Protein AF-A0AAW0ZTV6-F1 (afdb_monomer_lite)

Sequence (310 aa):
MKWCTLEATKIMNMCELPSLFNLKEIPLLIRSKILNNTLGITNMDCINELPPEWMLYVGCIKYWVCQQEYSTFHKYYLYSIFISMLFNIIDSKIGKHRNMHIFQKKYCQIIETIKQERKNDNYNSCIIDSTIIEAYNEIDHHDCVLAAPFFISHFKINEKLYTNPKIFSRYTVHVFAEFQSCVRHAMHLNALLRYPYPHIKIANLFNGTLLYNLSNNFKTRRNIEQYINTILQTSPSLLKLFHIFLLKVKPMFSHVLQDNIDPHRKHKKRGSKSNKNNLTKSDSEYFSADDNLHDPYYDPNNRFSLLNVV

pLDDT: mean 79.15, std 21.77, range [26.89, 96.94]

Radius of gyration: 22.72 Å; chains: 1; bounding box: 55×57×79 Å

Foldseek 3Di:
DDDDDDDDDQDDPNDGDDDLVCLQVDDLVVLLVVLCVQLVNDPLACLVLADLLCSLLLSLVLSLLVPDDLVQDACLLVVLLLVLQLLLLLCVLPNDDQDPVVLCVPCVVVLVVLVVVVVVPVDDDLPLPDTLVVLSVPFDSNLSSLLVVVQSVQNDDDVVCVVPVVVDDPVQLVSVVSSVVSLVVSLVSCVSSVNSTDRHPCVSRDDSSSSSSSSVVQVVDPDNLVVVCVSSVSRSSSNSSSVNVCVNRCVSVVSNPDPPPPPDPPPPDDDDDDDDDDDDDDDDDDDDDDDDPDDDDADPRDPCSVVVPD

InterPro domains:
  IPR026832 Asteroid [PTHR15665] (16-309)
  IPR060554 Asteroid, C-terminal domain [PF27698] (53-256)

Organism: NCBI:txid166442

Structure (mmCIF, N/CA/C/O backbone):
data_AF-A0AAW0ZTV6-F1
#
_entry.id   AF-A0AAW0ZTV6-F1
#
loop_
_atom_site.group_PDB
_atom_site.id
_atom_site.type_symbol
_atom_site.label_atom_id
_atom_site.label_alt_id
_atom_site.label_comp_id
_atom_site.label_asym_id
_atom_site.label_entity_id
_atom_site.label_seq_id
_atom_site.pdbx_PDB_ins_code
_atom_site.Cartn_x
_atom_site.Cartn_y
_atom_site.Cartn_z
_atom_site.occupancy
_atom_site.B_iso_or_equiv
_atom_site.auth_seq_id
_atom_site.auth_comp_id
_atom_site.auth_asym_id
_atom_site.auth_atom_id
_atom_site.pdbx_PDB_model_num
ATOM 1 N N . MET A 1 1 ? -6.851 6.548 -46.371 1.00 47.72 1 MET A N 1
ATOM 2 C CA . MET A 1 1 ? -6.740 6.049 -44.984 1.00 47.72 1 MET A CA 1
ATOM 3 C C . MET A 1 1 ? -5.247 5.915 -44.683 1.00 47.72 1 MET A C 1
ATOM 5 O O . MET A 1 1 ? -4.607 5.068 -45.291 1.00 47.72 1 MET A O 1
ATOM 9 N N . LYS A 1 2 ? -4.648 6.841 -43.918 1.00 42.41 2 LYS A N 1
ATOM 10 C CA . LYS A 1 2 ? -3.214 6.789 -43.574 1.00 42.41 2 LYS A CA 1
ATOM 11 C C . LYS A 1 2 ? -3.063 5.915 -42.333 1.00 42.41 2 LYS A C 1
ATOM 13 O O . LYS A 1 2 ? -3.614 6.251 -41.291 1.00 42.41 2 LYS A O 1
ATOM 18 N N . TRP A 1 3 ? -2.360 4.800 -42.467 1.00 50.88 3 TRP A N 1
ATOM 19 C CA . TRP A 1 3 ? -1.999 3.946 -41.344 1.00 50.88 3 TRP A CA 1
ATOM 20 C C . TRP A 1 3 ? -0.818 4.596 -40.624 1.00 50.88 3 TRP A C 1
ATOM 22 O O . TRP A 1 3 ? 0.206 4.863 -41.250 1.00 50.88 3 TRP A O 1
ATOM 32 N N . CYS A 1 4 ? -0.961 4.890 -39.334 1.00 47.62 4 CYS A N 1
ATOM 33 C CA . CYS A 1 4 ? 0.191 5.225 -38.504 1.00 47.62 4 CYS A CA 1
ATOM 34 C C . CYS A 1 4 ? 0.966 3.932 -38.239 1.00 47.62 4 CYS A C 1
ATOM 36 O O . CYS A 1 4 ? 0.492 3.061 -37.512 1.00 47.62 4 CYS A O 1
ATOM 38 N N . THR A 1 5 ? 2.142 3.793 -38.840 1.00 52.94 5 THR A N 1
ATOM 39 C CA . THR A 1 5 ? 3.113 2.754 -38.492 1.00 52.94 5 THR A CA 1
ATOM 40 C C . THR A 1 5 ? 3.915 3.214 -37.281 1.00 52.94 5 THR A C 1
ATOM 42 O O . THR A 1 5 ? 4.586 4.241 -37.330 1.00 52.94 5 THR A O 1
ATOM 45 N N . LEU A 1 6 ? 3.829 2.463 -36.182 1.00 52.97 6 LEU A N 1
ATOM 46 C CA . LEU A 1 6 ? 4.725 2.618 -35.037 1.00 52.97 6 LEU A CA 1
ATOM 47 C C . LEU A 1 6 ? 6.110 2.100 -35.440 1.00 52.97 6 LEU A C 1
ATOM 49 O O . LEU A 1 6 ? 6.298 0.895 -35.598 1.00 52.97 6 LEU A O 1
ATOM 53 N N . GLU A 1 7 ? 7.071 3.001 -35.623 1.00 58.78 7 GLU A N 1
ATOM 54 C CA . GLU A 1 7 ? 8.472 2.614 -35.773 1.00 58.78 7 GLU A CA 1
ATOM 55 C C . GLU A 1 7 ? 9.040 2.222 -34.409 1.00 58.78 7 GLU A C 1
ATOM 57 O O . GLU A 1 7 ? 8.965 2.974 -33.436 1.00 58.78 7 GLU A O 1
ATOM 62 N N . ALA A 1 8 ? 9.596 1.014 -34.327 1.00 59.16 8 ALA A N 1
ATOM 63 C CA . ALA A 1 8 ? 10.278 0.563 -33.128 1.00 59.16 8 ALA A CA 1
ATOM 64 C C . ALA A 1 8 ? 11.562 1.379 -32.944 1.00 59.16 8 ALA A C 1
ATOM 66 O O . ALA A 1 8 ? 12.487 1.292 -33.755 1.00 59.16 8 ALA A O 1
ATOM 67 N N . THR A 1 9 ? 11.634 2.146 -31.859 1.00 62.00 9 THR A N 1
ATOM 68 C CA . THR A 1 9 ? 12.862 2.820 -31.445 1.00 62.00 9 THR A CA 1
ATOM 69 C C . THR A 1 9 ? 13.931 1.758 -31.190 1.00 62.00 9 THR A C 1
ATOM 71 O O . THR A 1 9 ? 13.814 0.974 -30.255 1.00 62.00 9 THR A O 1
ATOM 74 N N . LYS A 1 10 ? 14.961 1.690 -32.041 1.00 58.81 10 LYS A N 1
ATOM 75 C CA . LYS A 1 10 ? 16.060 0.714 -31.900 1.00 58.81 10 LYS A CA 1
ATOM 76 C C . LYS A 1 10 ? 17.128 1.156 -30.904 1.00 58.81 10 LYS A C 1
ATOM 78 O O . LYS A 1 10 ? 17.886 0.325 -30.421 1.00 58.81 10 LYS A O 1
ATOM 83 N N . ILE A 1 11 ? 17.193 2.453 -30.606 1.00 58.91 11 ILE A N 1
ATOM 84 C CA . ILE A 1 11 ? 18.253 3.058 -29.801 1.00 58.91 11 ILE A CA 1
ATOM 85 C C . ILE A 1 11 ? 17.616 3.968 -28.759 1.00 58.91 11 ILE A C 1
ATOM 87 O O . ILE A 1 11 ? 16.895 4.901 -29.106 1.00 58.91 11 ILE A O 1
ATOM 91 N N . MET A 1 12 ? 17.905 3.723 -27.485 1.00 56.84 12 MET A N 1
ATOM 92 C CA . MET A 1 12 ? 17.494 4.603 -26.393 1.00 56.84 12 MET A CA 1
ATOM 93 C C . MET A 1 12 ? 18.734 4.936 -25.566 1.00 56.84 12 MET A C 1
ATOM 95 O O . MET A 1 12 ? 19.421 4.034 -25.095 1.00 56.84 12 MET A O 1
ATOM 99 N N . ASN A 1 13 ? 19.055 6.228 -25.435 1.00 53.59 13 ASN A N 1
ATOM 100 C CA . ASN A 1 13 ? 20.265 6.716 -24.758 1.00 53.59 13 ASN A CA 1
ATOM 101 C C . ASN A 1 13 ? 21.572 6.054 -25.252 1.00 53.59 13 ASN A C 1
ATOM 103 O O . ASN A 1 13 ? 22.384 5.619 -24.442 1.00 53.59 13 ASN A O 1
ATOM 107 N N . MET A 1 14 ? 21.775 5.987 -26.575 1.00 48.72 14 MET A N 1
ATOM 108 C CA . MET A 1 14 ? 22.988 5.445 -27.226 1.00 48.72 14 MET A CA 1
ATOM 109 C C . MET A 1 14 ? 23.242 3.938 -27.037 1.00 48.72 14 MET A C 1
ATOM 111 O O . MET A 1 14 ? 24.294 3.447 -27.435 1.00 48.72 14 MET A O 1
ATOM 115 N N . CYS A 1 15 ? 22.278 3.188 -26.500 1.00 52.06 15 CYS A N 1
ATOM 116 C CA . CYS A 1 15 ? 22.328 1.728 -26.435 1.00 52.06 15 CYS A CA 1
ATOM 117 C C . CYS A 1 15 ? 21.310 1.114 -27.399 1.00 52.06 15 CYS A C 1
ATOM 119 O O . CYS A 1 15 ? 20.161 1.567 -27.451 1.00 52.06 15 CYS A O 1
ATOM 121 N N . GLU A 1 16 ? 21.711 0.061 -28.119 1.00 65.12 16 GLU A N 1
ATOM 122 C CA . GLU A 1 16 ? 20.755 -0.792 -28.824 1.00 65.12 16 GLU A CA 1
ATOM 123 C C . GLU A 1 16 ? 19.786 -1.396 -27.812 1.00 65.12 16 GLU A C 1
ATOM 125 O O . GLU A 1 16 ? 20.184 -1.980 -26.797 1.00 65.12 16 GLU A O 1
ATOM 130 N N . LEU A 1 17 ? 18.494 -1.219 -28.074 1.00 65.06 17 LEU A N 1
ATOM 131 C CA . LEU A 1 17 ? 17.472 -1.830 -27.254 1.00 65.06 17 LEU A CA 1
ATOM 132 C C . LEU A 1 17 ? 17.496 -3.344 -27.509 1.00 65.06 17 LEU A C 1
ATOM 134 O O . LEU A 1 17 ? 17.361 -3.780 -28.655 1.00 65.06 17 LEU A O 1
ATOM 138 N N . PRO A 1 18 ? 17.661 -4.157 -26.457 1.00 68.88 18 PRO A N 1
ATOM 139 C CA . PRO A 1 18 ? 17.620 -5.604 -26.579 1.00 68.88 18 PRO A CA 1
ATOM 140 C C . PRO A 1 18 ? 16.275 -6.031 -27.167 1.00 68.88 18 PRO A C 1
ATOM 142 O O . PRO A 1 18 ? 15.229 -5.460 -26.843 1.00 68.88 18 PRO A O 1
ATOM 145 N N . SER A 1 19 ? 16.286 -7.066 -28.008 1.00 76.75 19 SER A N 1
ATOM 146 C CA . SER A 1 19 ? 15.037 -7.659 -28.483 1.00 76.75 19 SER A CA 1
ATOM 147 C C . SER A 1 19 ? 14.199 -8.140 -27.288 1.00 76.75 19 SER A C 1
ATOM 149 O O . SER A 1 19 ? 14.734 -8.537 -26.249 1.00 76.75 19 SER A O 1
ATOM 151 N N . LEU A 1 20 ? 12.869 -8.154 -27.432 1.00 72.38 20 LEU A N 1
ATOM 152 C CA . LEU A 1 20 ? 11.971 -8.681 -26.393 1.00 72.38 20 LEU A CA 1
ATOM 153 C C . LEU A 1 20 ? 12.306 -10.134 -26.005 1.00 72.38 20 LEU A C 1
ATOM 155 O O . LEU A 1 20 ? 12.103 -10.522 -24.855 1.00 72.38 20 LEU A O 1
ATOM 159 N N . PHE A 1 21 ? 12.844 -10.923 -26.940 1.00 74.56 21 PHE A N 1
ATOM 160 C CA . PHE A 1 21 ? 13.313 -12.286 -26.685 1.00 74.56 21 PHE A CA 1
ATOM 161 C C . PHE A 1 21 ? 14.555 -12.299 -25.786 1.00 74.56 21 PHE A C 1
ATOM 163 O O . PHE A 1 21 ? 14.588 -13.029 -24.793 1.00 74.56 21 PHE A O 1
ATOM 170 N N . ASN A 1 22 ? 15.516 -11.420 -26.072 1.00 81.69 22 ASN A N 1
ATOM 171 C CA . ASN A 1 22 ? 16.800 -11.352 -25.374 1.00 81.69 22 ASN A CA 1
ATOM 172 C C . ASN A 1 22 ? 16.694 -10.598 -24.040 1.00 81.69 22 ASN A C 1
ATOM 174 O O . ASN A 1 22 ? 17.604 -10.655 -23.218 1.00 81.69 22 ASN A O 1
ATOM 178 N N . LEU A 1 23 ? 15.565 -9.931 -23.769 1.00 80.25 23 LEU A N 1
ATOM 179 C CA . LEU A 1 23 ? 15.313 -9.195 -22.524 1.00 80.25 23 LEU A CA 1
ATOM 180 C C . LEU A 1 23 ? 15.536 -10.052 -21.264 1.00 80.25 23 LEU A C 1
ATOM 182 O O . LEU A 1 23 ? 15.912 -9.556 -20.201 1.00 80.25 23 LEU A O 1
ATOM 186 N N . LYS A 1 24 ? 15.308 -11.362 -21.397 1.00 78.50 24 LYS A N 1
ATOM 187 C CA . LYS A 1 24 ? 15.471 -12.366 -20.341 1.00 78.50 24 LYS A CA 1
ATOM 188 C C . LYS A 1 24 ? 16.934 -12.724 -20.069 1.00 78.50 24 LYS A C 1
ATOM 190 O O . LYS A 1 24 ? 17.227 -13.179 -18.969 1.00 78.50 24 LYS A O 1
ATOM 195 N N . GLU A 1 25 ? 17.817 -12.526 -21.038 1.00 84.19 25 GLU A N 1
ATOM 196 C CA . GLU A 1 25 ? 19.240 -12.893 -20.982 1.00 84.19 25 GLU A CA 1
ATOM 197 C C . GLU A 1 25 ? 20.097 -11.776 -20.377 1.00 84.19 25 GLU A C 1
ATOM 199 O O . GLU A 1 25 ? 21.223 -11.992 -19.939 1.00 84.19 25 GLU A O 1
ATOM 204 N N . ILE A 1 26 ? 19.530 -10.575 -20.289 1.00 86.81 26 ILE A N 1
ATOM 205 C CA . ILE A 1 26 ? 20.170 -9.416 -19.685 1.00 86.81 26 ILE A CA 1
ATOM 206 C C . ILE A 1 26 ? 20.394 -9.649 -18.178 1.00 86.81 26 ILE A C 1
ATOM 208 O O . ILE A 1 26 ? 19.484 -10.133 -17.490 1.00 86.81 26 ILE A O 1
ATOM 212 N N . PRO A 1 27 ? 21.550 -9.222 -17.628 1.00 90.19 27 PRO A N 1
ATOM 213 C CA . PRO A 1 27 ? 21.824 -9.244 -16.196 1.00 90.19 27 PRO A CA 1
ATOM 214 C C . PRO A 1 27 ? 20.711 -8.620 -15.345 1.00 90.19 27 PRO A C 1
ATOM 216 O O . PRO A 1 27 ? 20.177 -7.555 -15.669 1.00 90.19 27 PRO A O 1
ATOM 219 N N . LEU A 1 28 ? 20.425 -9.237 -14.193 1.00 88.56 28 LEU A N 1
ATOM 220 C CA . LEU A 1 28 ? 19.389 -8.792 -13.250 1.00 88.56 28 LEU A CA 1
ATOM 221 C C . LEU A 1 28 ? 19.512 -7.303 -12.891 1.00 88.56 28 LEU A C 1
ATOM 223 O O . LEU A 1 28 ? 18.503 -6.603 -12.849 1.00 88.56 28 LEU A O 1
ATOM 227 N N . LEU A 1 29 ? 20.741 -6.810 -12.699 1.00 88.50 29 LEU A N 1
ATOM 228 C CA . LEU A 1 29 ? 21.014 -5.404 -12.392 1.00 88.50 29 LEU A CA 1
ATOM 229 C C . LEU A 1 29 ? 20.465 -4.458 -13.471 1.00 88.50 29 LEU A C 1
ATOM 231 O O . LEU A 1 29 ? 19.865 -3.436 -13.150 1.00 88.50 29 LEU A O 1
ATOM 235 N N . ILE A 1 30 ? 20.648 -4.788 -14.752 1.00 87.81 30 ILE A N 1
ATOM 236 C CA . ILE A 1 30 ? 20.163 -3.954 -15.859 1.00 87.81 30 ILE A CA 1
ATOM 237 C C . ILE A 1 30 ? 18.637 -4.050 -15.952 1.00 87.81 30 ILE A C 1
ATOM 239 O O . ILE A 1 30 ? 17.975 -3.031 -16.124 1.00 87.81 30 ILE A O 1
ATOM 243 N N . ARG A 1 31 ? 18.057 -5.240 -15.755 1.00 90.06 31 ARG A N 1
ATOM 244 C CA . ARG A 1 31 ? 16.595 -5.416 -15.729 1.00 90.06 31 ARG A CA 1
ATOM 245 C C . ARG A 1 31 ? 15.940 -4.614 -14.600 1.00 90.06 31 ARG A C 1
ATOM 247 O O . ARG A 1 31 ? 14.930 -3.953 -14.825 1.00 90.06 31 ARG A O 1
ATOM 254 N N . SER A 1 32 ? 16.551 -4.609 -13.415 1.00 90.81 32 SER A N 1
ATOM 255 C CA . SER A 1 32 ? 16.130 -3.771 -12.288 1.00 90.81 32 SER A CA 1
ATOM 256 C C . SER A 1 32 ? 16.232 -2.282 -12.628 1.00 90.81 32 SER A C 1
ATOM 258 O O . SER A 1 32 ? 15.273 -1.548 -12.412 1.00 90.81 32 SER A O 1
ATOM 260 N N . LYS A 1 33 ? 17.328 -1.838 -13.263 1.00 90.38 33 LYS A N 1
ATOM 261 C CA . LYS A 1 33 ? 17.469 -0.449 -13.738 1.00 90.38 33 LYS A CA 1
ATOM 262 C C . LYS A 1 33 ? 16.386 -0.052 -14.743 1.00 90.38 33 LYS A C 1
ATOM 264 O O . LYS A 1 33 ? 15.854 1.044 -14.629 1.00 90.38 33 LYS A O 1
ATOM 269 N N . ILE A 1 34 ? 16.033 -0.921 -15.695 1.00 90.19 34 ILE A N 1
ATOM 270 C CA . ILE A 1 34 ? 14.948 -0.657 -16.659 1.00 90.19 34 ILE A CA 1
ATOM 271 C C . ILE A 1 34 ? 13.629 -0.412 -15.916 1.00 90.19 34 ILE A C 1
ATOM 273 O O . ILE A 1 34 ? 12.949 0.583 -16.175 1.00 90.19 34 ILE A O 1
ATOM 277 N N . LEU A 1 35 ? 13.288 -1.288 -14.968 1.00 93.06 35 LEU A N 1
ATOM 278 C CA . LEU A 1 35 ? 12.064 -1.163 -14.178 1.00 93.06 35 LEU A CA 1
ATOM 279 C C . LEU A 1 35 ? 12.077 0.096 -13.299 1.00 93.06 35 LEU A C 1
ATOM 281 O O . LEU A 1 35 ? 11.108 0.850 -13.308 1.00 93.06 35 LEU A O 1
ATOM 285 N N . ASN A 1 36 ? 13.189 0.371 -12.617 1.00 93.88 36 ASN A N 1
ATOM 286 C CA . ASN A 1 36 ? 13.345 1.549 -11.763 1.00 93.88 36 ASN A CA 1
ATOM 287 C C . ASN A 1 36 ? 13.232 2.845 -12.552 1.00 93.88 36 ASN A C 1
ATOM 289 O O . ASN A 1 36 ? 12.453 3.713 -12.175 1.00 93.88 36 ASN A O 1
ATOM 293 N N . ASN A 1 37 ? 13.921 2.941 -13.689 1.00 91.94 37 ASN A N 1
ATOM 294 C CA . ASN A 1 37 ? 13.829 4.101 -14.569 1.00 91.94 37 ASN A CA 1
ATOM 295 C C . ASN A 1 37 ? 12.396 4.304 -15.076 1.00 91.94 37 ASN A C 1
ATOM 297 O O . ASN A 1 37 ? 11.913 5.432 -15.099 1.00 91.94 37 ASN A O 1
ATOM 301 N N . THR A 1 38 ? 11.697 3.219 -15.428 1.00 92.56 38 THR A N 1
ATOM 302 C CA . THR A 1 38 ? 10.297 3.286 -15.878 1.00 92.56 38 THR A CA 1
ATOM 303 C C . THR A 1 38 ? 9.374 3.803 -14.775 1.00 92.56 38 THR A C 1
ATOM 305 O O . THR A 1 38 ? 8.493 4.615 -15.039 1.00 92.56 38 THR A O 1
ATOM 308 N N . LEU A 1 39 ? 9.587 3.368 -13.530 1.00 93.75 39 LEU A N 1
ATOM 309 C CA . LEU A 1 39 ? 8.807 3.801 -12.368 1.00 93.75 39 LEU A CA 1
ATOM 310 C C . LEU A 1 39 ? 9.274 5.146 -11.784 1.00 93.75 39 LEU A C 1
ATOM 312 O O . LEU A 1 39 ? 8.705 5.623 -10.802 1.00 93.75 39 LEU A O 1
ATOM 316 N N . GLY A 1 40 ? 10.313 5.757 -12.362 1.00 91.88 40 GLY A N 1
ATOM 317 C CA . GLY A 1 40 ? 10.927 6.980 -11.853 1.00 91.88 40 GLY A CA 1
ATOM 318 C C . GLY A 1 40 ? 11.631 6.806 -10.504 1.00 91.88 40 GLY A C 1
ATOM 319 O O . GLY A 1 40 ? 11.804 7.788 -9.785 1.00 91.88 40 GLY A O 1
ATOM 320 N N . ILE A 1 41 ? 12.013 5.582 -10.126 1.00 92.19 41 ILE A N 1
ATOM 321 C CA . ILE A 1 41 ? 12.740 5.286 -8.886 1.00 92.19 41 ILE A CA 1
ATOM 322 C C . ILE A 1 41 ? 14.191 5.755 -9.028 1.00 92.19 41 ILE A C 1
ATOM 324 O O . ILE A 1 41 ? 14.885 5.386 -9.975 1.00 92.19 41 ILE A O 1
ATOM 328 N N . THR A 1 42 ? 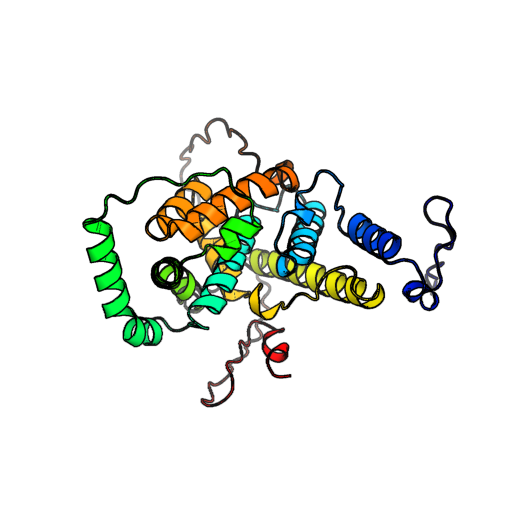14.659 6.553 -8.073 1.00 87.38 42 THR A N 1
ATOM 329 C CA . THR A 1 42 ? 16.022 7.086 -8.017 1.00 87.38 42 THR A CA 1
ATOM 330 C C . THR A 1 42 ? 16.771 6.519 -6.815 1.00 87.38 42 THR A C 1
ATOM 332 O O . THR A 1 42 ? 16.174 6.010 -5.870 1.00 87.38 42 THR A O 1
ATOM 335 N N . ASN A 1 43 ? 18.101 6.643 -6.814 1.00 77.69 43 ASN A N 1
ATOM 336 C CA . ASN A 1 43 ? 18.939 6.180 -5.701 1.00 77.69 43 ASN A CA 1
ATOM 337 C C . ASN A 1 43 ? 18.655 6.900 -4.367 1.00 77.69 43 ASN A C 1
ATOM 339 O O . ASN A 1 43 ? 19.085 6.418 -3.328 1.00 77.69 43 ASN A O 1
ATOM 343 N N . MET A 1 44 ? 17.970 8.049 -4.400 1.00 71.06 44 MET A N 1
ATOM 344 C CA . MET A 1 44 ? 17.572 8.798 -3.202 1.00 71.06 44 MET A CA 1
ATOM 345 C C . MET A 1 44 ? 16.282 8.267 -2.568 1.00 71.06 44 MET A C 1
ATOM 347 O O . MET A 1 44 ? 15.919 8.689 -1.472 1.00 71.06 44 MET A O 1
ATOM 351 N N . ASP A 1 45 ? 15.561 7.381 -3.254 1.00 84.06 45 ASP A N 1
ATOM 352 C CA . ASP A 1 45 ? 14.343 6.797 -2.715 1.00 84.06 45 ASP A CA 1
ATOM 353 C C . ASP A 1 45 ? 14.661 5.684 -1.713 1.00 84.06 45 ASP A C 1
ATOM 355 O O . ASP A 1 45 ? 15.555 4.863 -1.922 1.00 84.06 45 ASP A O 1
ATOM 359 N N . CYS A 1 46 ? 13.835 5.560 -0.677 1.00 88.06 46 CYS A N 1
ATOM 360 C CA . CYS A 1 46 ? 13.967 4.520 0.345 1.00 88.06 46 CYS A CA 1
ATOM 361 C C . CYS A 1 46 ? 13.478 3.130 -0.113 1.00 88.06 46 CYS A C 1
ATOM 363 O O . CYS A 1 46 ? 13.182 2.280 0.721 1.00 88.06 46 CYS A O 1
ATOM 365 N N . ILE A 1 47 ? 13.387 2.862 -1.425 1.00 91.50 47 ILE A N 1
ATOM 366 C CA . ILE A 1 47 ? 12.824 1.609 -1.965 1.00 91.50 47 ILE A CA 1
ATOM 367 C C . ILE A 1 47 ? 13.536 0.372 -1.402 1.00 91.50 47 ILE A C 1
ATOM 369 O O . ILE A 1 47 ? 12.880 -0.622 -1.108 1.00 91.50 47 ILE A O 1
ATOM 373 N N . ASN A 1 48 ? 14.853 0.447 -1.203 1.00 90.00 48 ASN A N 1
ATOM 374 C CA . ASN A 1 48 ? 15.657 -0.652 -0.660 1.00 90.00 48 ASN A CA 1
ATOM 375 C C . ASN A 1 48 ? 15.495 -0.853 0.858 1.00 90.00 48 ASN A C 1
ATOM 377 O O . ASN A 1 48 ? 15.917 -1.881 1.375 1.00 90.00 48 ASN A O 1
ATOM 381 N N . GLU A 1 49 ? 14.886 0.103 1.563 1.00 91.75 49 GLU A N 1
ATOM 382 C CA . GLU A 1 49 ? 14.578 0.008 2.996 1.00 91.75 49 GLU A CA 1
ATOM 383 C C . GLU A 1 49 ? 13.190 -0.602 3.254 1.00 91.75 49 GLU A C 1
ATOM 385 O O . GLU A 1 49 ? 12.843 -0.889 4.398 1.00 91.75 49 GLU A O 1
ATOM 390 N N . LEU A 1 50 ? 12.372 -0.777 2.210 1.00 93.88 50 LEU A N 1
ATOM 391 C CA . LEU A 1 50 ? 11.022 -1.325 2.320 1.00 93.88 50 LEU A CA 1
ATOM 392 C C . LEU A 1 50 ? 11.038 -2.861 2.393 1.00 93.88 50 LEU A C 1
ATOM 394 O O . LEU A 1 50 ? 11.902 -3.499 1.788 1.00 93.88 50 LEU A O 1
ATOM 398 N N . PRO A 1 51 ? 10.022 -3.482 3.023 1.00 93.44 51 PRO A N 1
ATOM 399 C CA . PRO A 1 51 ? 9.779 -4.911 2.879 1.00 93.44 51 PRO A CA 1
ATOM 400 C C . PRO A 1 51 ? 9.700 -5.313 1.394 1.00 93.44 51 PRO A C 1
ATOM 402 O O . PRO A 1 51 ? 9.074 -4.587 0.611 1.00 93.44 51 PRO A O 1
ATOM 405 N N . PRO A 1 52 ? 10.253 -6.474 0.986 1.00 92.12 52 PRO A N 1
ATOM 406 C CA . PRO A 1 52 ? 10.309 -6.881 -0.423 1.00 92.12 52 PRO A CA 1
ATOM 407 C C . PRO A 1 52 ? 8.947 -6.863 -1.135 1.00 92.12 52 PRO A C 1
ATOM 409 O O . PRO A 1 52 ? 8.836 -6.451 -2.289 1.00 92.12 52 PRO A O 1
ATOM 412 N N . GLU A 1 53 ? 7.893 -7.241 -0.408 1.00 91.00 53 GLU A N 1
ATOM 413 C CA . GLU A 1 53 ? 6.491 -7.265 -0.849 1.00 91.00 53 GLU A CA 1
ATOM 414 C C . GLU A 1 53 ? 5.959 -5.868 -1.239 1.00 91.00 53 GLU A C 1
ATOM 416 O O . GLU A 1 53 ? 4.987 -5.742 -1.986 1.00 91.00 53 GLU A O 1
ATOM 421 N N . TRP A 1 54 ? 6.557 -4.803 -0.692 1.00 94.75 54 TRP A N 1
ATOM 422 C CA . TRP A 1 54 ? 6.109 -3.416 -0.842 1.00 94.75 54 TRP A CA 1
ATOM 423 C C . TRP A 1 54 ? 6.911 -2.634 -1.877 1.00 94.75 54 TRP A C 1
ATOM 425 O O . TRP A 1 54 ? 6.390 -1.653 -2.403 1.00 94.75 54 TRP A O 1
ATOM 435 N N . MET A 1 55 ? 8.136 -3.056 -2.205 1.00 95.12 55 MET A N 1
ATOM 436 C CA . MET A 1 55 ? 9.057 -2.299 -3.066 1.00 95.12 55 MET A CA 1
ATOM 437 C C . MET A 1 55 ? 8.420 -1.924 -4.411 1.00 95.12 55 MET A C 1
ATOM 439 O O . MET A 1 55 ? 8.327 -0.745 -4.756 1.00 95.12 55 MET A O 1
ATOM 443 N N . LEU A 1 56 ? 7.911 -2.920 -5.150 1.00 96.44 56 LEU A N 1
ATOM 444 C CA . LEU A 1 56 ? 7.284 -2.678 -6.450 1.00 96.44 56 LEU A CA 1
ATOM 445 C C . LEU A 1 56 ? 5.992 -1.869 -6.304 1.00 96.44 56 LEU A C 1
ATOM 447 O O . LEU A 1 56 ? 5.716 -1.005 -7.130 1.00 96.44 56 LEU A O 1
ATOM 451 N N . TYR A 1 57 ? 5.212 -2.117 -5.248 1.00 96.94 57 TYR A N 1
ATOM 452 C CA . TYR A 1 57 ? 3.950 -1.417 -5.016 1.00 96.94 57 TYR A CA 1
ATOM 453 C C . TYR A 1 57 ? 4.178 0.072 -4.727 1.00 96.94 57 TYR A C 1
ATOM 455 O O . TYR A 1 57 ? 3.545 0.911 -5.360 1.00 96.94 57 TYR A O 1
ATOM 463 N N . VAL A 1 58 ? 5.139 0.421 -3.865 1.00 96.19 58 VAL A N 1
ATOM 464 C CA . VAL A 1 58 ? 5.524 1.818 -3.599 1.00 96.19 58 VAL A CA 1
ATOM 465 C C . VAL A 1 58 ? 6.138 2.471 -4.836 1.00 96.19 58 VAL A C 1
ATOM 467 O O . VAL A 1 58 ? 5.817 3.621 -5.130 1.00 96.19 58 VAL A O 1
ATOM 470 N N . GLY A 1 59 ? 6.920 1.730 -5.626 1.00 96.12 59 GLY A N 1
ATOM 471 C CA . GLY A 1 59 ? 7.368 2.177 -6.948 1.00 96.12 59 GLY A CA 1
ATOM 472 C C . GLY A 1 59 ? 6.208 2.535 -7.886 1.00 96.12 59 GLY A C 1
ATOM 473 O O . GLY A 1 59 ? 6.235 3.573 -8.545 1.00 96.12 59 GLY A O 1
ATOM 474 N N . CYS A 1 60 ? 5.143 1.727 -7.897 1.00 96.69 60 CYS A N 1
ATOM 475 C CA . CYS A 1 60 ? 3.926 2.026 -8.659 1.00 96.69 60 CYS A CA 1
ATOM 476 C C . CYS A 1 60 ? 3.207 3.270 -8.133 1.00 96.69 60 CYS A C 1
ATOM 478 O O . CYS A 1 60 ? 2.713 4.055 -8.937 1.00 96.69 60 CYS A O 1
ATOM 480 N N . ILE A 1 61 ? 3.149 3.462 -6.808 1.00 96.38 61 ILE A N 1
ATOM 481 C CA . ILE A 1 61 ? 2.573 4.670 -6.200 1.00 96.38 61 ILE A CA 1
ATOM 482 C C . ILE A 1 61 ? 3.375 5.899 -6.641 1.00 96.38 61 ILE A C 1
ATOM 484 O O . ILE A 1 61 ? 2.772 6.892 -7.036 1.00 96.38 61 ILE A O 1
ATOM 488 N N . LYS A 1 62 ? 4.715 5.825 -6.630 1.00 94.69 62 LYS A N 1
ATOM 489 C CA . LYS A 1 62 ? 5.592 6.905 -7.106 1.00 94.69 62 LYS A CA 1
ATOM 490 C C . LYS A 1 62 ? 5.289 7.268 -8.552 1.00 94.69 62 LYS A C 1
ATOM 492 O O . LYS A 1 62 ? 4.965 8.421 -8.826 1.00 94.69 62 LYS A O 1
ATOM 497 N N . TYR A 1 63 ? 5.345 6.283 -9.447 1.00 95.19 63 TYR A N 1
ATOM 498 C CA . TYR A 1 63 ? 5.041 6.491 -10.859 1.00 95.19 63 TYR A CA 1
ATOM 499 C C . TYR A 1 63 ? 3.663 7.123 -11.035 1.00 95.19 63 TYR A C 1
ATOM 501 O O . TYR A 1 63 ? 3.543 8.160 -11.676 1.00 95.19 63 TYR A O 1
ATOM 509 N N . TRP A 1 64 ? 2.640 6.527 -10.417 1.00 95.19 64 TRP A N 1
ATOM 510 C CA . TRP A 1 64 ? 1.267 7.001 -10.505 1.00 95.19 64 TRP A CA 1
ATOM 511 C C . TRP A 1 64 ? 1.151 8.459 -10.076 1.00 95.19 64 TRP A C 1
ATOM 513 O O . TRP A 1 64 ? 0.672 9.262 -10.861 1.00 95.19 64 TRP A O 1
ATOM 523 N N . VAL A 1 65 ? 1.658 8.824 -8.897 1.00 92.88 65 VAL A N 1
ATOM 524 C CA . VAL A 1 65 ? 1.607 10.202 -8.394 1.00 92.88 65 VAL A CA 1
ATOM 525 C C . VAL A 1 65 ? 2.331 11.179 -9.332 1.00 92.88 65 VAL A C 1
ATOM 527 O O . VAL A 1 65 ? 1.803 12.251 -9.608 1.00 92.88 65 VAL A O 1
ATOM 530 N N . CYS A 1 66 ? 3.492 10.805 -9.876 1.00 90.31 66 CYS A N 1
ATOM 531 C CA . CYS A 1 66 ? 4.242 11.653 -10.806 1.00 90.31 66 CYS A CA 1
ATOM 532 C C . CYS A 1 66 ? 3.549 11.868 -12.162 1.00 90.31 66 CYS A C 1
ATOM 534 O O . CYS A 1 66 ? 3.868 12.841 -12.839 1.00 90.31 66 CYS A O 1
ATOM 536 N N . GLN A 1 67 ? 2.639 10.979 -12.575 1.00 89.44 67 GLN A N 1
ATOM 537 C CA . GLN A 1 67 ? 1.866 11.137 -13.816 1.00 89.44 67 GLN A CA 1
ATOM 538 C C . GLN A 1 67 ? 0.573 11.944 -13.629 1.00 89.44 67 GLN A C 1
ATOM 540 O O . GLN A 1 67 ? -0.110 12.233 -14.609 1.00 89.44 67 GLN A O 1
ATOM 545 N N . GLN A 1 68 ? 0.198 12.280 -12.393 1.00 84.62 68 GLN A N 1
ATOM 546 C CA . GLN A 1 68 ? -1.065 12.958 -12.113 1.00 84.62 68 GLN A CA 1
ATOM 547 C C . GLN A 1 68 ? -0.942 14.471 -12.292 1.00 84.62 68 GLN A C 1
ATOM 549 O O . GLN A 1 68 ? 0.070 15.086 -11.949 1.00 84.62 68 GLN A O 1
ATOM 554 N N . GLU A 1 69 ? -2.015 15.097 -12.775 1.00 75.50 69 GLU A N 1
ATOM 555 C CA . GLU A 1 69 ? -2.097 16.553 -12.822 1.00 75.50 69 GLU A CA 1
ATOM 556 C C . GLU A 1 69 ? -2.207 17.131 -11.401 1.00 75.50 69 GLU A C 1
ATOM 558 O O . GLU A 1 69 ? -3.096 16.789 -10.616 1.00 75.50 69 GLU A O 1
ATOM 563 N N . TYR A 1 70 ? -1.313 18.065 -11.070 1.00 66.75 70 TYR A N 1
ATOM 564 C CA . TYR A 1 70 ? -1.184 18.619 -9.717 1.00 66.75 70 TYR A CA 1
ATOM 565 C C . TYR A 1 70 ? -2.464 19.300 -9.196 1.00 66.75 70 TYR A C 1
ATOM 567 O O . TYR A 1 70 ? -2.706 19.363 -7.993 1.00 66.75 70 TYR A O 1
ATOM 575 N N . SER A 1 71 ? -3.299 19.825 -10.094 1.00 65.94 71 SER A N 1
ATOM 576 C CA . SER A 1 71 ? -4.522 20.560 -9.753 1.00 65.94 71 SER A CA 1
ATOM 577 C C . SER A 1 71 ? -5.660 19.663 -9.252 1.00 65.94 71 SER A C 1
ATOM 579 O O . SER A 1 71 ? -6.582 20.159 -8.599 1.00 65.94 71 SER A O 1
ATOM 581 N N . THR A 1 72 ? -5.611 18.362 -9.539 1.00 75.44 72 THR A N 1
ATOM 582 C CA . THR A 1 72 ? -6.718 17.423 -9.304 1.00 75.44 72 THR A CA 1
ATOM 583 C C . THR A 1 72 ? -6.334 16.274 -8.367 1.00 75.44 72 THR A C 1
ATOM 585 O O . THR A 1 72 ? -7.212 15.642 -7.758 1.00 75.44 72 THR A O 1
ATOM 588 N N . PHE A 1 73 ? -5.034 16.022 -8.190 1.00 86.69 73 PHE A N 1
ATOM 589 C CA . PHE A 1 73 ? -4.532 15.034 -7.247 1.00 86.69 73 PHE A CA 1
ATOM 590 C C . PHE A 1 73 ? -4.454 15.587 -5.823 1.00 86.69 73 PHE A C 1
ATOM 592 O O . PHE A 1 73 ? -3.940 16.673 -5.566 1.00 86.69 73 PHE A O 1
ATOM 599 N N . HIS A 1 74 ? -4.945 14.817 -4.856 1.00 90.75 74 HIS A N 1
ATOM 600 C CA . HIS A 1 74 ? -4.981 15.239 -3.462 1.00 90.75 74 HIS A CA 1
ATOM 601 C C . HIS A 1 74 ? -4.316 14.219 -2.540 1.00 90.75 74 HIS A C 1
ATOM 603 O O . HIS A 1 74 ? -4.519 13.012 -2.677 1.00 90.75 74 HIS A O 1
ATOM 609 N N . LYS A 1 75 ? -3.619 14.717 -1.507 1.00 93.75 75 LYS A N 1
ATOM 610 C CA . LYS A 1 75 ? -2.880 13.889 -0.539 1.00 93.75 75 LYS A CA 1
ATOM 611 C C . LYS A 1 75 ? -3.705 12.786 0.127 1.00 93.75 75 LYS A C 1
ATOM 613 O O . LYS A 1 75 ? -3.166 11.734 0.451 1.00 93.75 75 LYS A O 1
ATOM 618 N N . TYR A 1 76 ? -5.016 12.971 0.294 1.00 95.06 76 TYR A N 1
ATOM 619 C CA . TYR A 1 76 ? -5.874 11.956 0.911 1.00 95.06 76 TYR A CA 1
ATOM 620 C C . TYR A 1 76 ? -5.963 10.647 0.109 1.00 95.06 76 TYR A C 1
ATOM 622 O O . TYR A 1 76 ? -6.178 9.600 0.717 1.00 95.06 76 TYR A O 1
ATOM 630 N N . TYR A 1 77 ? -5.756 10.661 -1.213 1.00 95.94 77 TYR A N 1
ATOM 631 C CA . TYR A 1 77 ? -5.666 9.426 -2.000 1.00 95.94 77 TYR A CA 1
ATOM 632 C C . TYR A 1 77 ? -4.416 8.624 -1.633 1.00 95.94 77 TYR A C 1
ATOM 634 O O . TYR A 1 77 ? -4.502 7.421 -1.395 1.00 95.94 77 TYR A O 1
ATOM 642 N N . LEU A 1 78 ? -3.282 9.311 -1.488 1.00 95.81 78 LEU A N 1
ATOM 643 C CA . LEU A 1 78 ? -2.011 8.707 -1.103 1.00 95.81 78 LEU A CA 1
ATOM 644 C C . LEU A 1 78 ? -2.063 8.120 0.317 1.00 95.81 78 LEU A C 1
ATOM 646 O O . LEU A 1 78 ? -1.735 6.951 0.509 1.00 95.81 78 LEU A O 1
ATOM 650 N N . TYR A 1 79 ? -2.581 8.875 1.296 1.00 96.56 79 TYR A N 1
ATOM 651 C CA . TYR A 1 79 ? -2.775 8.347 2.656 1.00 96.56 79 TYR A CA 1
ATOM 652 C C . TYR A 1 79 ? -3.734 7.154 2.694 1.00 96.56 79 TYR A C 1
ATOM 654 O O . TYR A 1 79 ? -3.550 6.262 3.515 1.00 96.56 79 TYR A O 1
ATOM 662 N N . SER A 1 80 ? -4.738 7.101 1.811 1.00 96.69 80 SER A N 1
ATOM 663 C CA . SER A 1 80 ? -5.647 5.949 1.738 1.00 96.69 80 SER A CA 1
ATOM 664 C C . SER A 1 80 ? -4.910 4.670 1.356 1.00 96.69 80 SER A C 1
ATOM 666 O O . SER A 1 80 ? -5.167 3.633 1.960 1.00 96.69 80 SER A O 1
ATOM 668 N N . ILE A 1 81 ? -3.962 4.751 0.415 1.00 96.69 81 ILE A N 1
ATOM 669 C CA . ILE A 1 81 ? -3.129 3.610 0.016 1.00 96.69 81 ILE A CA 1
ATOM 670 C C . ILE A 1 81 ? -2.150 3.236 1.133 1.00 96.69 81 ILE A C 1
ATOM 672 O O . ILE A 1 81 ? -2.021 2.063 1.466 1.00 96.69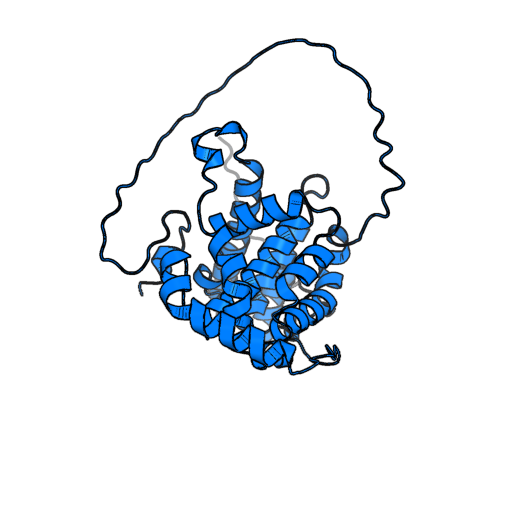 81 ILE A O 1
ATOM 676 N N . PHE A 1 82 ? -1.496 4.210 1.767 1.00 95.88 82 PHE A N 1
ATOM 677 C CA . PHE A 1 82 ? -0.578 3.923 2.877 1.00 95.88 82 PHE A CA 1
ATOM 678 C C . PHE A 1 82 ? -1.286 3.246 4.053 1.00 95.88 82 PHE A C 1
ATOM 680 O O . PHE A 1 82 ? -0.793 2.265 4.604 1.00 95.88 82 PHE A O 1
ATOM 687 N N . ILE A 1 83 ? -2.485 3.714 4.401 1.00 95.31 83 ILE A N 1
ATOM 688 C CA . ILE A 1 83 ? -3.297 3.094 5.447 1.00 95.31 83 ILE A CA 1
ATOM 689 C C . ILE A 1 83 ? -3.815 1.720 5.009 1.00 95.31 83 ILE A C 1
ATOM 691 O O . ILE A 1 83 ? -3.796 0.793 5.815 1.00 95.31 83 ILE A O 1
ATOM 695 N N . SER A 1 84 ? -4.196 1.523 3.742 1.00 94.44 84 SER A N 1
ATOM 696 C CA . SER A 1 84 ? -4.589 0.189 3.263 1.00 94.44 84 SER A CA 1
ATOM 697 C C . SER A 1 84 ? -3.435 -0.819 3.297 1.00 94.44 84 SER A C 1
ATOM 699 O O . SER A 1 84 ? -3.679 -2.000 3.530 1.00 94.44 84 SER A O 1
ATOM 701 N N . MET A 1 85 ? -2.181 -0.380 3.135 1.00 94.56 85 MET A N 1
ATOM 702 C CA . MET A 1 85 ? -1.008 -1.251 3.295 1.00 94.56 85 MET A CA 1
ATOM 703 C C . MET A 1 85 ? -0.864 -1.774 4.730 1.00 94.56 85 MET A C 1
ATOM 705 O O . MET A 1 85 ? -0.548 -2.949 4.904 1.00 94.56 85 MET A O 1
ATOM 709 N N . LEU A 1 86 ? -1.153 -0.957 5.752 1.00 94.12 86 LEU A N 1
ATOM 710 C CA . LEU A 1 86 ? -1.166 -1.417 7.150 1.00 94.12 86 LEU A CA 1
ATOM 711 C C . LEU A 1 86 ? -2.236 -2.485 7.383 1.00 94.12 86 LEU A C 1
ATOM 713 O O . LEU A 1 86 ? -2.024 -3.433 8.135 1.00 94.12 86 LEU A O 1
ATOM 717 N N . PHE A 1 87 ? -3.378 -2.364 6.706 1.00 91.81 87 PHE A N 1
ATOM 718 C CA . PHE A 1 87 ? -4.453 -3.335 6.841 1.00 91.81 87 PHE A CA 1
ATOM 719 C C . PHE A 1 87 ? -4.069 -4.738 6.358 1.00 91.81 87 PHE A C 1
ATOM 721 O O . PHE A 1 87 ? -4.467 -5.724 6.972 1.00 91.81 87 PHE A O 1
ATOM 728 N N . ASN A 1 88 ? -3.243 -4.841 5.315 1.00 91.25 88 ASN A N 1
ATOM 729 C CA . ASN A 1 88 ? -2.698 -6.129 4.883 1.00 91.25 88 ASN A CA 1
ATOM 730 C C . ASN A 1 88 ? -1.919 -6.834 6.010 1.00 91.25 88 ASN A C 1
ATOM 732 O O . ASN A 1 88 ? -1.977 -8.051 6.164 1.00 91.25 88 ASN A O 1
ATOM 736 N N . ILE A 1 89 ? -1.201 -6.063 6.827 1.00 94.06 89 ILE A N 1
ATOM 737 C CA . ILE A 1 89 ? -0.466 -6.613 7.965 1.00 94.06 89 ILE A CA 1
ATOM 738 C C . ILE A 1 89 ? -1.429 -7.103 9.049 1.00 94.06 89 ILE A C 1
ATOM 740 O O . ILE A 1 89 ? -1.231 -8.159 9.645 1.00 94.06 89 ILE A O 1
ATOM 744 N N . ILE A 1 90 ? -2.512 -6.362 9.281 1.00 94.38 90 ILE A N 1
ATOM 745 C CA . ILE A 1 90 ? -3.569 -6.794 10.196 1.00 94.38 90 ILE A CA 1
ATOM 746 C C . ILE A 1 90 ? -4.135 -8.135 9.711 1.00 94.38 90 ILE A C 1
ATOM 748 O O . ILE A 1 90 ? -4.153 -9.099 10.474 1.00 94.38 90 ILE A O 1
ATOM 752 N N . ASP A 1 91 ? -4.495 -8.244 8.432 1.00 93.06 91 ASP A N 1
ATOM 753 C CA . ASP A 1 91 ? -4.989 -9.495 7.850 1.00 93.06 91 ASP A CA 1
ATOM 754 C C . ASP A 1 91 ? -4.008 -10.662 8.001 1.00 93.06 91 ASP A C 1
ATOM 756 O O . ASP A 1 91 ? -4.440 -11.784 8.272 1.00 93.06 91 ASP A O 1
ATOM 760 N N . SER A 1 92 ? -2.702 -10.426 7.846 1.00 92.12 92 SER A N 1
ATOM 761 C CA . SER A 1 92 ? -1.695 -11.483 7.988 1.00 92.12 92 SER A CA 1
ATOM 762 C C . SER A 1 92 ? -1.511 -11.946 9.439 1.00 92.12 92 SER A C 1
ATOM 764 O O . SER A 1 92 ? -1.156 -13.102 9.662 1.00 92.12 92 SER A O 1
ATOM 766 N N . LYS A 1 93 ? -1.794 -11.085 10.427 1.00 94.31 93 LYS A N 1
ATOM 767 C CA . LYS A 1 93 ? -1.642 -11.380 11.865 1.00 94.31 93 LYS A CA 1
ATOM 768 C C . LYS A 1 93 ? -2.906 -11.933 12.527 1.00 94.31 93 LYS A C 1
ATOM 770 O O . LYS A 1 93 ? -2.790 -12.737 13.450 1.00 94.31 93 LYS A O 1
ATOM 775 N N . ILE A 1 94 ? -4.098 -11.494 12.112 1.00 94.06 94 ILE A N 1
ATOM 776 C CA . ILE A 1 94 ? -5.375 -11.867 12.758 1.00 94.06 94 ILE A CA 1
ATOM 777 C C . ILE A 1 94 ? -6.342 -12.627 11.831 1.00 94.06 94 ILE A C 1
ATOM 779 O O . ILE A 1 94 ? -7.372 -13.134 12.291 1.00 94.06 94 ILE A O 1
ATOM 783 N N . GLY A 1 95 ? -6.015 -12.737 10.542 1.00 91.44 95 GLY A N 1
ATOM 784 C CA . GLY A 1 95 ? -6.873 -13.297 9.500 1.00 91.44 95 GLY A CA 1
ATOM 785 C C . GLY A 1 95 ? -7.783 -12.255 8.842 1.00 91.44 95 GLY A C 1
ATOM 786 O O . GLY A 1 95 ? -7.933 -11.128 9.313 1.00 91.44 95 GLY A O 1
ATOM 787 N N . LYS A 1 96 ? -8.428 -12.645 7.737 1.00 89.94 96 LYS A N 1
ATOM 788 C CA . LYS A 1 96 ? -9.303 -11.759 6.956 1.00 89.94 96 LYS A CA 1
ATOM 789 C C . LYS A 1 96 ? -10.666 -11.591 7.630 1.00 89.94 96 LYS A C 1
ATOM 791 O O . LYS A 1 96 ? -11.563 -12.409 7.449 1.00 89.94 96 LYS A O 1
ATOM 796 N N . HIS A 1 97 ? -10.842 -10.493 8.361 1.00 90.62 97 HIS A N 1
ATOM 797 C CA . HIS A 1 97 ? -12.131 -10.108 8.948 1.00 90.62 97 HIS A CA 1
ATOM 798 C C . HIS A 1 97 ? -12.721 -8.922 8.192 1.00 90.62 97 HIS A C 1
ATOM 800 O O . HIS A 1 97 ? -12.066 -7.895 8.039 1.00 90.62 97 HIS A O 1
ATOM 806 N N . ARG A 1 98 ? -13.950 -9.064 7.686 1.00 88.38 98 ARG A N 1
ATOM 807 C CA . ARG A 1 98 ? -14.672 -8.009 6.939 1.00 88.38 98 ARG A CA 1
ATOM 808 C C . ARG A 1 98 ? -16.053 -7.697 7.504 1.00 88.38 98 ARG A C 1
ATOM 810 O O . ARG A 1 98 ? -16.641 -6.670 7.181 1.00 88.38 98 ARG A O 1
ATOM 817 N N . ASN A 1 99 ? -16.562 -8.558 8.384 1.00 90.06 99 ASN A N 1
ATOM 818 C CA . ASN A 1 99 ? -17.837 -8.371 9.059 1.00 90.06 99 ASN A CA 1
ATOM 819 C C . ASN A 1 99 ? -17.598 -8.017 10.531 1.00 90.06 99 ASN A C 1
ATOM 821 O O . ASN A 1 99 ? -17.050 -8.820 11.287 1.00 90.06 99 ASN A O 1
ATOM 825 N N . MET A 1 100 ? -18.046 -6.825 10.933 1.00 92.38 100 MET A N 1
ATOM 826 C CA . MET A 1 100 ? -17.894 -6.329 12.302 1.00 92.38 100 MET A CA 1
ATOM 827 C C . MET A 1 100 ? -18.544 -7.249 13.342 1.00 92.38 100 MET A C 1
ATOM 829 O O . MET A 1 100 ? -17.950 -7.475 14.388 1.00 92.38 100 MET A O 1
ATOM 833 N N . HIS A 1 101 ? -19.714 -7.827 13.058 1.00 91.31 101 HIS A N 1
ATOM 834 C CA . HIS A 1 101 ? -20.404 -8.699 14.013 1.00 91.31 101 HIS A CA 1
ATOM 835 C C . HIS A 1 101 ? -19.628 -9.996 14.263 1.00 91.31 101 HIS A C 1
ATOM 837 O O . HIS A 1 101 ? -19.477 -10.417 15.408 1.00 91.31 101 HIS A O 1
ATOM 843 N N . ILE A 1 102 ? -19.088 -10.606 13.201 1.00 91.88 102 ILE A N 1
ATOM 844 C CA . ILE A 1 102 ? -18.260 -11.818 13.309 1.00 91.88 102 ILE A CA 1
ATOM 845 C C . ILE A 1 102 ? -16.970 -11.503 14.070 1.00 91.88 102 ILE A C 1
ATOM 847 O O . ILE A 1 102 ? -16.583 -12.243 14.974 1.00 91.88 102 ILE A O 1
ATOM 851 N N . PHE A 1 103 ? -16.337 -10.376 13.739 1.00 94.19 103 PHE A N 1
ATOM 852 C CA . PHE A 1 103 ? -15.130 -9.924 14.417 1.00 94.19 103 PHE A CA 1
ATOM 853 C C . PHE A 1 103 ? -15.375 -9.691 15.914 1.00 94.19 103 PHE A C 1
ATOM 855 O O . PHE A 1 103 ? -14.646 -10.229 16.743 1.00 94.19 103 PHE A O 1
ATOM 862 N N . GLN A 1 104 ? -16.433 -8.959 16.273 1.00 93.00 104 GLN A N 1
ATOM 863 C CA . GLN A 1 104 ? -16.799 -8.698 17.665 1.00 93.00 104 GLN A CA 1
ATOM 864 C C . GLN A 1 104 ? -17.087 -9.993 18.425 1.00 93.00 104 GLN A C 1
ATOM 866 O O . GLN A 1 104 ? -16.557 -10.176 19.515 1.00 93.00 104 GLN A O 1
ATOM 871 N N . LYS A 1 105 ? -17.833 -10.937 17.838 1.00 93.06 105 LYS A N 1
ATOM 872 C CA . LYS A 1 105 ? -18.104 -12.234 18.477 1.00 93.06 105 LYS A CA 1
ATOM 873 C C . LYS A 1 105 ? -16.819 -12.975 18.871 1.00 93.06 105 LYS A C 1
ATOM 875 O O . LYS A 1 105 ? -16.804 -13.647 19.896 1.00 93.06 105 LYS A O 1
ATOM 880 N N . LYS A 1 106 ? -15.753 -12.851 18.073 1.00 94.06 106 LYS A N 1
ATOM 881 C CA . LYS A 1 106 ? -14.467 -13.518 18.320 1.00 94.06 106 LYS A CA 1
ATOM 882 C C . LYS A 1 106 ? -13.520 -12.717 19.221 1.00 94.06 106 LYS A C 1
ATOM 884 O O . LYS A 1 106 ? -12.822 -13.312 20.031 1.00 94.06 106 LYS A O 1
ATOM 889 N N . TYR A 1 107 ? -13.471 -11.393 19.071 1.00 93.69 107 TYR A N 1
ATOM 890 C CA . TYR A 1 107 ? -12.422 -10.556 19.665 1.00 93.69 107 TYR A CA 1
ATOM 891 C C . TYR A 1 107 ? -12.910 -9.569 20.734 1.00 93.69 107 TYR A C 1
ATOM 893 O O . TYR A 1 107 ? -12.072 -8.889 21.313 1.00 93.69 107 TYR A O 1
ATOM 901 N N . CYS A 1 108 ? -14.211 -9.470 21.040 1.00 92.62 108 CYS A N 1
ATOM 902 C CA . CYS A 1 108 ? -14.718 -8.483 22.011 1.00 92.62 108 CYS A CA 1
ATOM 903 C C . CYS A 1 108 ? -14.064 -8.631 23.392 1.00 92.62 108 CYS A C 1
ATOM 905 O O . CYS A 1 108 ? -13.488 -7.672 23.897 1.00 92.62 108 CYS A O 1
ATOM 907 N N . GLN A 1 109 ? -14.076 -9.844 23.952 1.00 93.06 109 GLN A N 1
ATOM 908 C CA . GLN A 1 109 ? -13.458 -10.127 25.254 1.00 93.06 109 GLN A CA 1
ATOM 909 C C . GLN A 1 109 ? -11.946 -9.877 25.223 1.00 93.06 109 GLN A C 1
ATOM 911 O O . GLN A 1 109 ? -11.406 -9.236 26.115 1.00 93.06 109 GLN A O 1
ATOM 916 N N . ILE A 1 110 ? -11.275 -10.298 24.145 1.00 93.25 110 ILE A N 1
ATOM 917 C CA . ILE A 1 110 ? -9.832 -10.094 23.953 1.00 93.25 110 ILE A CA 1
ATOM 918 C C . ILE A 1 110 ? -9.494 -8.594 23.946 1.00 93.25 110 ILE A C 1
ATOM 920 O O . ILE A 1 110 ? -8.566 -8.166 24.623 1.00 93.25 110 ILE A O 1
ATOM 924 N N . ILE A 1 111 ? -10.265 -7.778 23.221 1.00 93.00 111 ILE A N 1
ATOM 925 C CA . ILE A 1 111 ? -10.088 -6.320 23.165 1.00 93.00 111 ILE A CA 1
ATOM 926 C C . ILE A 1 111 ? -10.254 -5.688 24.548 1.00 93.00 111 ILE A C 1
ATOM 928 O O . ILE A 1 111 ? -9.503 -4.774 24.891 1.00 93.00 111 ILE A O 1
ATOM 932 N N . GLU A 1 112 ? -11.238 -6.135 25.326 1.00 92.75 112 GLU A N 1
ATOM 933 C CA . GLU A 1 112 ? -11.461 -5.639 26.684 1.00 92.75 112 GLU A CA 1
ATOM 934 C C . GLU A 1 112 ? -10.287 -5.983 27.601 1.00 92.75 112 GLU A C 1
ATOM 936 O O . GLU A 1 112 ? -9.768 -5.079 28.253 1.00 92.75 112 GLU A O 1
ATOM 941 N N . THR A 1 113 ? -9.808 -7.228 27.580 1.00 93.06 113 THR A N 1
ATOM 942 C CA . THR A 1 113 ? -8.637 -7.666 28.354 1.00 93.06 113 THR A CA 1
ATOM 943 C C . THR A 1 113 ? -7.399 -6.832 28.024 1.00 93.06 113 THR A C 1
ATOM 945 O O . THR A 1 113 ? -6.830 -6.216 28.924 1.00 93.06 113 THR A O 1
ATOM 948 N N . ILE A 1 114 ? -7.057 -6.687 26.737 1.00 91.75 114 ILE A N 1
ATOM 949 C CA . ILE A 1 114 ? -5.896 -5.891 26.296 1.00 91.75 114 ILE A CA 1
ATOM 950 C C . ILE A 1 114 ? -6.006 -4.441 26.782 1.00 91.75 114 ILE A C 1
ATOM 952 O O . ILE A 1 114 ? -5.032 -3.836 27.231 1.00 91.75 114 ILE A O 1
ATOM 956 N N . LYS A 1 115 ? -7.201 -3.845 26.676 1.00 89.25 115 LYS A N 1
ATOM 957 C CA . LYS A 1 115 ? -7.428 -2.462 27.112 1.00 89.25 115 LYS A CA 1
ATOM 958 C C . LYS A 1 115 ? -7.278 -2.293 28.619 1.00 89.25 115 LYS A C 1
ATOM 960 O O . LYS A 1 115 ? -6.928 -1.194 29.038 1.00 89.25 115 LYS A O 1
ATOM 965 N N . GLN A 1 116 ? -7.584 -3.311 29.421 1.00 87.44 116 GLN A N 1
ATOM 966 C CA . GLN A 1 116 ? -7.381 -3.252 30.869 1.00 87.44 116 GLN A CA 1
ATOM 967 C C . GLN A 1 116 ? -5.905 -3.421 31.230 1.00 87.44 116 GLN A C 1
ATOM 969 O O . GLN A 1 116 ? -5.385 -2.614 31.994 1.00 87.44 116 GLN A O 1
ATOM 974 N N . GLU A 1 117 ? -5.211 -4.385 30.622 1.00 86.25 117 GLU A N 1
ATOM 975 C CA . GLU A 1 117 ? -3.768 -4.596 30.819 1.00 86.25 117 GLU A CA 1
ATOM 976 C C . GLU A 1 117 ? -2.974 -3.313 30.521 1.00 86.25 117 GLU A C 1
ATOM 978 O O . GLU A 1 117 ? -2.217 -2.824 31.355 1.00 86.25 117 GLU A O 1
ATOM 983 N N . ARG A 1 118 ? -3.264 -2.660 29.390 1.00 84.75 118 ARG A N 1
ATOM 984 C CA . ARG A 1 118 ? -2.583 -1.421 28.971 1.00 84.75 118 ARG A CA 1
ATOM 985 C C . ARG A 1 118 ? -2.965 -0.161 29.741 1.00 84.75 118 ARG A C 1
ATOM 987 O O . ARG A 1 118 ? -2.336 0.871 29.547 1.00 84.75 118 ARG A O 1
ATOM 994 N N . LYS A 1 119 ? -4.019 -0.187 30.560 1.00 80.31 119 LYS A N 1
ATOM 995 C CA . LYS A 1 119 ? -4.292 0.916 31.498 1.00 80.31 119 LYS A CA 1
ATOM 996 C C . LYS A 1 119 ? -3.412 0.820 32.739 1.00 80.31 119 LYS A C 1
ATOM 998 O O . LYS A 1 119 ? -3.146 1.847 33.356 1.00 80.31 119 LYS A O 1
ATOM 1003 N N . ASN A 1 120 ? -3.002 -0.394 33.096 1.00 71.50 120 ASN A N 1
ATOM 1004 C CA . ASN A 1 120 ? -2.160 -0.648 34.258 1.00 71.50 120 ASN A CA 1
ATOM 1005 C C . ASN A 1 120 ? -0.685 -0.404 33.925 1.00 71.50 120 ASN A C 1
ATOM 1007 O O . ASN A 1 120 ? 0.052 0.128 34.753 1.00 71.50 120 ASN A O 1
ATOM 1011 N N . ASP A 1 121 ? -0.289 -0.704 32.690 1.00 65.38 121 ASP A N 1
ATOM 1012 C CA . ASP A 1 121 ? 1.043 -0.407 32.184 1.00 65.38 121 ASP A CA 1
ATOM 1013 C C . ASP A 1 121 ? 1.056 0.993 31.564 1.00 65.38 121 ASP A C 1
ATOM 1015 O O . ASP A 1 121 ? 0.401 1.248 30.556 1.00 65.38 121 ASP A O 1
ATOM 1019 N N . ASN A 1 122 ? 1.802 1.928 32.159 1.00 59.47 122 ASN A N 1
ATOM 1020 C CA . ASN A 1 122 ? 1.983 3.289 31.644 1.00 59.47 122 ASN A CA 1
ATOM 1021 C C . ASN A 1 122 ? 2.859 3.255 30.373 1.00 59.47 122 ASN A C 1
ATOM 1023 O O . ASN A 1 122 ? 4.034 3.623 30.388 1.00 59.47 122 ASN A O 1
ATOM 1027 N N . TYR A 1 123 ? 2.308 2.703 29.291 1.00 54.19 123 TYR A N 1
ATOM 1028 C CA . TYR A 1 123 ? 3.021 2.354 28.071 1.00 54.19 123 TYR A CA 1
ATOM 1029 C C . TYR A 1 123 ? 3.397 3.625 27.310 1.00 54.19 123 TYR A C 1
ATOM 1031 O O . TYR A 1 123 ? 2.591 4.204 26.581 1.00 54.19 123 TYR A O 1
ATOM 1039 N N . ASN A 1 124 ? 4.635 4.075 27.506 1.00 52.59 124 ASN A N 1
ATOM 1040 C CA . ASN A 1 124 ? 5.179 5.256 26.859 1.00 52.59 124 ASN A CA 1
ATOM 1041 C C . ASN A 1 124 ? 6.509 4.915 26.183 1.00 52.59 124 ASN A C 1
ATOM 1043 O O . ASN A 1 124 ? 7.471 4.549 26.852 1.00 52.59 124 ASN A O 1
ATOM 1047 N N . SER A 1 125 ? 6.537 5.084 24.860 1.00 55.00 125 SER A N 1
ATOM 1048 C CA . SER A 1 125 ? 7.630 5.662 24.061 1.00 55.00 125 SER A CA 1
ATOM 1049 C C . SER A 1 125 ? 7.769 4.949 22.716 1.00 55.00 125 SER A C 1
ATOM 1051 O O . SER A 1 125 ? 8.222 3.810 22.618 1.00 55.00 125 SER A O 1
ATOM 1053 N N . CYS A 1 126 ? 7.401 5.667 21.656 1.00 52.78 126 CYS A N 1
ATOM 1054 C CA . CYS A 1 126 ? 7.770 5.332 20.290 1.00 52.78 126 CYS A CA 1
ATOM 1055 C C . CYS A 1 126 ? 9.227 5.773 20.079 1.00 52.78 126 CYS A C 1
ATOM 1057 O O . CYS A 1 126 ? 9.493 6.955 19.864 1.00 52.78 126 CYS A O 1
ATOM 1059 N N . ILE A 1 127 ? 10.175 4.838 20.171 1.00 57.53 127 ILE A N 1
ATOM 1060 C CA . ILE A 1 127 ? 11.548 5.077 19.712 1.00 57.53 127 ILE A CA 1
ATOM 1061 C C . ILE A 1 127 ? 11.535 4.954 18.184 1.00 57.53 127 ILE A C 1
ATOM 1063 O O . ILE A 1 127 ? 11.266 3.883 17.641 1.00 57.53 127 ILE A O 1
ATOM 1067 N N . ILE A 1 128 ? 11.781 6.072 17.496 1.00 66.62 128 ILE A N 1
ATOM 1068 C CA . ILE A 1 128 ? 11.715 6.190 16.025 1.00 66.62 128 ILE A CA 1
ATOM 1069 C C . ILE A 1 128 ? 13.009 5.688 15.349 1.00 66.62 128 ILE A C 1
ATOM 1071 O O . ILE A 1 128 ? 13.064 5.568 14.130 1.00 66.62 128 ILE A O 1
ATOM 1075 N N . ASP A 1 129 ? 14.034 5.321 16.120 1.00 68.44 129 ASP A N 1
ATOM 1076 C CA . ASP A 1 129 ? 15.370 4.974 15.615 1.00 68.44 129 ASP A CA 1
ATOM 1077 C C . ASP A 1 129 ? 15.492 3.511 15.135 1.00 68.44 129 ASP A C 1
ATOM 1079 O O . ASP A 1 129 ? 16.412 2.787 15.496 1.00 68.44 129 ASP A O 1
ATOM 1083 N N . SER A 1 130 ? 14.509 3.041 14.360 1.00 82.75 130 SER A N 1
ATOM 1084 C CA . SER A 1 130 ? 14.498 1.687 13.781 1.00 82.75 130 SER A CA 1
ATOM 1085 C C . SER A 1 130 ? 14.165 1.718 12.291 1.00 82.75 130 SER A C 1
ATOM 1087 O O . SER A 1 130 ? 13.566 2.670 11.781 1.00 82.75 130 SER A O 1
ATOM 1089 N N . THR A 1 131 ? 14.583 0.682 11.570 1.00 92.00 131 THR A N 1
ATOM 1090 C CA . THR A 1 131 ? 14.302 0.530 10.138 1.00 92.00 131 THR A CA 1
ATOM 1091 C C . THR A 1 131 ? 12.839 0.151 9.891 1.00 92.00 131 THR A C 1
ATOM 1093 O O . THR A 1 131 ? 12.148 -0.372 10.768 1.00 92.00 131 THR A O 1
ATOM 1096 N N . ILE A 1 132 ? 12.345 0.374 8.665 1.00 93.56 132 ILE A N 1
ATOM 1097 C CA . ILE A 1 132 ? 10.975 -0.020 8.288 1.00 93.56 132 ILE A CA 1
ATOM 1098 C C . ILE A 1 132 ? 10.795 -1.539 8.431 1.00 93.56 132 ILE A C 1
ATOM 1100 O O . ILE A 1 132 ? 9.739 -1.986 8.869 1.00 93.56 132 ILE A O 1
ATOM 1104 N N . ILE A 1 133 ? 11.814 -2.333 8.084 1.00 93.75 133 ILE A N 1
ATOM 1105 C CA . ILE A 1 133 ? 11.765 -3.800 8.151 1.00 93.75 133 ILE A CA 1
ATOM 1106 C C . ILE A 1 133 ? 11.696 -4.289 9.603 1.00 93.75 133 ILE A C 1
ATOM 1108 O O . ILE A 1 133 ? 10.886 -5.162 9.905 1.00 93.75 133 ILE A O 1
ATOM 1112 N N . GLU A 1 134 ? 12.490 -3.718 10.510 1.00 93.38 134 GLU A N 1
ATOM 1113 C CA . GLU A 1 134 ? 12.421 -4.044 11.943 1.00 93.38 134 GLU A CA 1
ATOM 1114 C C . GLU A 1 134 ? 11.042 -3.710 12.507 1.00 93.38 134 GLU A C 1
ATOM 1116 O O . GLU A 1 134 ? 10.367 -4.591 13.036 1.00 93.38 134 GLU A O 1
ATOM 1121 N N . ALA A 1 135 ? 10.564 -2.481 12.285 1.00 93.44 135 ALA A N 1
ATOM 1122 C CA . ALA A 1 135 ? 9.239 -2.065 12.733 1.00 93.44 135 ALA A CA 1
ATOM 1123 C C . ALA A 1 135 ? 8.114 -2.919 12.125 1.00 93.44 135 ALA A C 1
ATOM 1125 O O . ALA A 1 135 ? 7.099 -3.144 12.777 1.00 93.44 135 ALA A O 1
ATOM 1126 N N . TYR A 1 136 ? 8.286 -3.412 10.893 1.00 94.06 136 TYR A N 1
ATOM 1127 C CA . TYR A 1 136 ? 7.348 -4.324 10.239 1.00 94.06 136 TYR A CA 1
ATOM 1128 C C . TYR A 1 136 ? 7.328 -5.713 10.897 1.00 94.06 136 TYR A C 1
ATOM 1130 O O . TYR A 1 136 ? 6.266 -6.318 11.058 1.00 94.06 136 TYR A O 1
ATOM 1138 N N . ASN A 1 137 ? 8.490 -6.227 11.294 1.00 92.62 137 ASN A N 1
ATOM 1139 C CA . ASN A 1 137 ? 8.609 -7.542 11.924 1.00 92.62 137 ASN A CA 1
ATOM 1140 C C . ASN A 1 137 ? 8.160 -7.530 13.396 1.00 92.62 137 ASN A C 1
ATOM 1142 O O . ASN A 1 137 ? 7.586 -8.514 13.864 1.00 92.62 137 ASN A O 1
ATOM 1146 N N . GLU A 1 138 ? 8.349 -6.407 14.093 1.00 93.12 138 GLU A N 1
ATOM 1147 C CA . GLU A 1 138 ? 7.981 -6.186 15.501 1.00 93.12 138 GLU A CA 1
ATOM 1148 C C . GLU A 1 138 ? 6.478 -5.952 15.738 1.00 93.12 138 GLU A C 1
ATOM 1150 O O . GLU A 1 138 ? 6.064 -5.709 16.871 1.00 93.12 138 GLU A O 1
ATOM 1155 N N . ILE A 1 139 ? 5.638 -6.008 14.699 1.00 94.69 139 ILE A N 1
ATOM 1156 C CA . ILE A 1 139 ? 4.207 -5.726 14.850 1.00 94.69 139 ILE A CA 1
ATOM 1157 C C . ILE A 1 139 ? 3.546 -6.757 15.760 1.00 94.69 139 ILE A C 1
ATOM 1159 O O . ILE A 1 139 ? 3.508 -7.965 15.467 1.00 94.69 139 ILE A O 1
ATOM 1163 N N . ASP A 1 140 ? 2.955 -6.220 16.820 1.00 94.06 140 ASP A N 1
ATOM 1164 C CA . ASP A 1 140 ? 2.268 -6.952 17.864 1.00 94.06 140 ASP A CA 1
ATOM 1165 C C . ASP A 1 140 ? 0.863 -7.400 17.422 1.00 94.06 140 ASP A C 1
ATOM 1167 O O . ASP A 1 140 ? 0.124 -6.696 16.726 1.00 94.06 140 ASP A O 1
ATOM 1171 N N . HIS A 1 141 ? 0.475 -8.604 17.846 1.00 95.50 141 HIS A N 1
ATOM 1172 C CA . HIS A 1 141 ? -0.836 -9.160 17.526 1.00 95.50 141 HIS A CA 1
ATOM 1173 C C . HIS A 1 141 ? -1.965 -8.370 18.201 1.00 95.50 141 HIS A C 1
ATOM 1175 O O . HIS A 1 141 ? -2.999 -8.133 17.569 1.00 95.50 141 HIS A O 1
ATOM 1181 N N . HIS A 1 142 ? -1.781 -7.933 19.453 1.00 94.94 142 HIS A N 1
ATOM 1182 C CA . HIS A 1 142 ? -2.809 -7.180 20.173 1.00 94.94 142 HIS A CA 1
ATOM 1183 C C . HIS A 1 142 ? -3.066 -5.821 19.513 1.00 94.94 142 HIS A C 1
ATOM 1185 O O . HIS A 1 142 ? -4.221 -5.417 19.367 1.00 94.94 142 HIS A O 1
ATOM 1191 N N . ASP A 1 143 ? -2.022 -5.166 19.005 1.00 95.44 143 ASP A N 1
ATOM 1192 C CA . ASP A 1 143 ? -2.150 -3.938 18.215 1.00 95.44 143 ASP A CA 1
ATOM 1193 C C . ASP A 1 143 ? -2.983 -4.119 16.948 1.00 95.44 143 ASP A C 1
ATOM 1195 O O . ASP A 1 143 ? -3.832 -3.269 16.652 1.00 95.44 143 ASP A O 1
ATOM 1199 N N . CYS A 1 144 ? -2.795 -5.230 16.231 1.00 96.75 144 CYS A N 1
ATOM 1200 C CA . CYS A 1 144 ? -3.609 -5.574 15.065 1.00 96.75 144 CYS A CA 1
ATOM 1201 C C . CYS A 1 144 ? -5.080 -5.791 15.438 1.00 96.75 144 CYS A C 1
ATOM 1203 O O . CYS A 1 144 ? -5.967 -5.276 14.754 1.00 96.75 144 CYS A O 1
ATOM 1205 N N . VAL A 1 145 ? -5.352 -6.505 16.536 1.00 96.31 145 VAL A N 1
ATOM 1206 C CA . VAL A 1 145 ? -6.720 -6.727 17.037 1.00 96.31 145 VAL A CA 1
ATOM 1207 C C . VAL A 1 145 ? -7.391 -5.402 17.417 1.00 96.31 145 VAL A C 1
ATOM 1209 O O . VAL A 1 145 ? -8.554 -5.186 17.074 1.00 96.31 145 VAL A O 1
ATOM 1212 N N . LEU A 1 146 ? -6.671 -4.491 18.076 1.00 95.25 146 LEU A N 1
ATOM 1213 C CA . LEU A 1 146 ? -7.202 -3.187 18.481 1.00 95.25 146 LEU A CA 1
ATOM 1214 C C . LEU A 1 146 ? -7.463 -2.244 17.299 1.00 95.25 146 LEU A C 1
ATOM 1216 O O . LEU A 1 146 ? -8.437 -1.491 17.332 1.00 95.25 146 LEU A O 1
ATOM 1220 N N . ALA A 1 147 ? -6.634 -2.295 16.254 1.00 95.81 147 ALA A N 1
ATOM 1221 C CA . ALA A 1 147 ? -6.783 -1.445 15.075 1.00 95.81 147 ALA A CA 1
ATOM 1222 C C . ALA A 1 147 ? -7.850 -1.961 14.092 1.00 95.81 147 ALA A C 1
ATOM 1224 O O . ALA A 1 147 ? -8.496 -1.168 13.402 1.00 95.81 147 ALA A O 1
ATOM 1225 N N . ALA A 1 148 ? -8.075 -3.279 14.032 1.00 95.50 148 ALA A N 1
ATOM 1226 C CA . ALA A 1 148 ? -8.967 -3.920 13.063 1.00 95.50 148 ALA A CA 1
ATOM 1227 C C . ALA A 1 148 ? -10.385 -3.311 12.962 1.00 95.50 148 ALA A C 1
ATOM 1229 O O . ALA A 1 148 ? -10.839 -3.111 11.831 1.00 95.50 148 ALA A O 1
ATOM 1230 N N . PRO A 1 149 ? -11.091 -2.942 14.058 1.00 94.88 149 PRO A N 1
ATOM 1231 C CA . PRO A 1 149 ? -12.424 -2.345 13.973 1.00 94.88 149 PRO A CA 1
ATOM 1232 C C . PRO A 1 149 ? -12.496 -1.107 13.073 1.00 94.88 149 PRO A C 1
ATOM 1234 O O . PRO A 1 149 ? -13.456 -0.949 12.312 1.00 94.88 149 PRO A O 1
ATOM 1237 N N . PHE A 1 150 ? -11.472 -0.247 13.116 1.00 94.38 150 PHE A N 1
ATOM 1238 C CA . PHE A 1 150 ? -11.413 0.932 12.258 1.00 94.38 150 PHE A CA 1
ATOM 1239 C C . PHE A 1 150 ? -11.453 0.520 10.787 1.00 94.38 150 PHE A C 1
ATOM 1241 O O . PHE A 1 150 ? -12.314 0.984 10.041 1.00 94.38 150 PHE A O 1
ATOM 1248 N N . PHE A 1 151 ? -10.592 -0.403 10.373 1.00 93.19 151 PHE A N 1
ATOM 1249 C CA . PHE A 1 151 ? -10.524 -0.838 8.982 1.00 93.19 151 PHE A CA 1
ATOM 1250 C C . PHE A 1 151 ? -11.779 -1.586 8.543 1.00 93.19 151 PHE A C 1
ATOM 1252 O O . PHE A 1 151 ? -12.334 -1.268 7.494 1.00 93.19 151 PHE A O 1
ATOM 1259 N N . ILE A 1 152 ? -12.282 -2.510 9.369 1.00 93.31 152 ILE A N 1
ATOM 1260 C CA . ILE A 1 152 ? -13.497 -3.293 9.089 1.00 93.31 152 ILE A CA 1
ATOM 1261 C C . ILE A 1 152 ? -14.691 -2.371 8.816 1.00 93.31 152 ILE A C 1
ATOM 1263 O O . ILE A 1 152 ? -15.470 -2.624 7.896 1.00 93.31 152 ILE A O 1
ATOM 1267 N N . SER A 1 153 ? -14.813 -1.263 9.557 1.00 92.31 153 SER A N 1
ATOM 1268 C CA . SER A 1 153 ? -15.894 -0.289 9.344 1.00 92.31 153 SER A CA 1
ATOM 1269 C C . SER A 1 153 ? -15.862 0.395 7.967 1.00 92.31 153 SER A C 1
ATOM 1271 O O . SER A 1 153 ? -16.889 0.900 7.520 1.00 92.31 153 SER A O 1
ATOM 1273 N N . HIS A 1 154 ? -14.726 0.358 7.261 1.00 92.38 154 HIS A N 1
ATOM 1274 C CA . HIS A 1 154 ? -14.549 0.947 5.932 1.00 92.38 154 HIS A CA 1
ATOM 1275 C C . HIS A 1 154 ? -14.654 -0.078 4.784 1.00 92.38 154 HIS A C 1
ATOM 1277 O O . HIS A 1 154 ? -14.510 0.311 3.628 1.00 92.38 154 HIS A O 1
ATOM 1283 N N . PHE A 1 155 ? -14.948 -1.358 5.050 1.00 86.75 155 PHE A N 1
ATOM 1284 C CA . PHE A 1 155 ? -15.133 -2.380 4.000 1.00 86.75 155 PHE A CA 1
ATOM 1285 C C . PHE A 1 155 ? -16.551 -2.470 3.435 1.00 86.75 155 PHE A C 1
ATOM 1287 O O . PHE A 1 155 ? -16.760 -3.115 2.409 1.00 86.75 155 PHE A O 1
ATOM 1294 N N . LYS A 1 156 ? -17.531 -1.835 4.080 1.00 84.38 156 LYS A N 1
ATOM 1295 C CA . LYS A 1 156 ? -18.917 -1.832 3.607 1.00 84.38 156 LYS A CA 1
ATOM 1296 C C . LYS A 1 156 ? -19.182 -0.629 2.712 1.00 84.38 156 LYS A C 1
ATOM 1298 O O . LYS A 1 156 ? -18.676 0.466 2.960 1.00 84.38 156 LYS A O 1
ATOM 1303 N N . ILE A 1 157 ? -20.016 -0.817 1.693 1.00 79.94 157 ILE A N 1
ATOM 1304 C CA . ILE A 1 157 ? -20.560 0.302 0.921 1.00 79.94 157 ILE A CA 1
ATOM 1305 C C . ILE A 1 157 ? -21.332 1.198 1.891 1.00 79.94 157 ILE A C 1
ATOM 1307 O O . ILE A 1 157 ? -22.146 0.723 2.681 1.00 79.94 157 ILE A O 1
ATOM 1311 N N . ASN A 1 158 ? -21.047 2.499 1.855 1.00 76.19 158 ASN A N 1
ATOM 1312 C CA . ASN A 1 158 ? -21.746 3.458 2.695 1.00 76.19 158 ASN A CA 1
ATOM 1313 C C . ASN A 1 158 ? -23.229 3.478 2.309 1.00 76.19 158 ASN A C 1
ATOM 1315 O O . ASN A 1 158 ? -23.564 3.844 1.185 1.00 76.19 158 ASN A O 1
ATOM 1319 N N . GLU A 1 159 ? -24.112 3.139 3.248 1.00 75.06 159 GLU A N 1
ATOM 1320 C CA . GLU A 1 159 ? -25.557 3.041 3.011 1.00 75.06 159 GLU A CA 1
ATOM 1321 C C . GLU A 1 159 ? -26.171 4.344 2.473 1.00 75.06 159 GLU A C 1
ATOM 1323 O O . GLU A 1 159 ? -27.151 4.333 1.728 1.00 75.06 159 GLU A O 1
ATOM 1328 N N . LYS A 1 160 ? -25.534 5.487 2.764 1.00 75.88 160 LYS A N 1
ATOM 1329 C CA . LYS A 1 160 ? -25.918 6.800 2.227 1.00 75.88 160 LYS A CA 1
ATOM 1330 C C . LYS A 1 160 ? -25.802 6.893 0.703 1.00 75.88 160 LYS A C 1
ATOM 1332 O O . LYS A 1 160 ? -26.404 7.781 0.108 1.00 75.88 160 LYS A O 1
ATOM 1337 N N . LEU A 1 161 ? -25.029 6.014 0.065 1.00 77.94 161 LEU A N 1
ATOM 1338 C CA . LEU A 1 161 ? -24.916 5.951 -1.394 1.00 77.94 161 LEU A CA 1
ATOM 1339 C C . LEU A 1 161 ? -26.167 5.343 -2.033 1.00 77.94 161 LEU A C 1
ATOM 1341 O O . LEU A 1 161 ? -26.555 5.798 -3.105 1.00 77.94 161 LEU A O 1
ATOM 1345 N N . TYR A 1 162 ? -26.831 4.394 -1.363 1.00 75.69 162 TYR A N 1
ATOM 1346 C CA . TYR A 1 162 ? -28.105 3.845 -1.839 1.00 75.69 162 TYR A CA 1
ATOM 1347 C C . TYR A 1 162 ? -29.218 4.893 -1.778 1.00 75.69 162 TYR A C 1
ATOM 1349 O O . TYR A 1 162 ? -30.058 4.966 -2.669 1.00 75.69 162 TYR A O 1
ATOM 1357 N N . THR A 1 163 ? -29.202 5.745 -0.750 1.00 77.56 163 THR A N 1
ATOM 1358 C CA . THR A 1 163 ? -30.217 6.792 -0.569 1.00 77.56 163 THR A CA 1
ATOM 1359 C C . THR A 1 163 ? -29.918 8.065 -1.359 1.00 77.56 163 THR A C 1
ATOM 1361 O O . THR A 1 163 ? -30.844 8.777 -1.745 1.00 77.56 163 THR A O 1
ATOM 1364 N N . ASN A 1 164 ? -28.647 8.368 -1.641 1.00 79.75 164 ASN A N 1
ATOM 1365 C CA . ASN A 1 164 ? -28.260 9.512 -2.461 1.00 79.75 164 ASN A CA 1
ATOM 1366 C C . ASN A 1 164 ? -27.067 9.192 -3.385 1.00 79.75 164 ASN A C 1
ATOM 1368 O O . ASN A 1 164 ? -25.916 9.526 -3.069 1.00 79.75 164 ASN A O 1
ATOM 1372 N N . PRO A 1 165 ? -27.340 8.646 -4.585 1.00 79.25 165 PRO A N 1
ATOM 1373 C CA . PRO A 1 165 ? -26.308 8.294 -5.560 1.00 79.25 165 PRO A CA 1
ATOM 1374 C C . PRO A 1 165 ? -25.441 9.475 -6.019 1.00 79.25 165 PRO A C 1
ATOM 1376 O O . PRO A 1 165 ? -24.324 9.276 -6.485 1.00 79.25 165 PRO A O 1
ATOM 1379 N N . LYS A 1 166 ? -25.899 10.728 -5.859 1.00 78.75 166 LYS A N 1
ATOM 1380 C CA . LYS A 1 166 ? -25.122 11.923 -6.244 1.00 78.75 166 LYS A CA 1
ATOM 1381 C C . LYS A 1 166 ? -23.899 12.159 -5.353 1.00 78.75 166 LYS A C 1
ATOM 1383 O O . LYS A 1 166 ? -23.013 12.915 -5.736 1.00 78.75 166 LYS A O 1
ATOM 1388 N N . ILE A 1 167 ? -23.853 11.532 -4.175 1.00 81.94 167 ILE A N 1
ATOM 1389 C CA . ILE A 1 167 ? -22.696 11.580 -3.270 1.00 81.94 167 ILE A CA 1
ATOM 1390 C C . ILE A 1 167 ? -21.550 10.709 -3.812 1.00 81.94 167 ILE A C 1
ATOM 1392 O O . ILE A 1 167 ? -20.394 10.893 -3.429 1.00 81.94 167 ILE A O 1
ATOM 1396 N N . PHE A 1 168 ? -21.847 9.780 -4.725 1.00 86.94 168 PHE A N 1
ATOM 1397 C CA . PHE A 1 168 ? -20.848 8.906 -5.314 1.00 86.94 168 PHE A CA 1
ATOM 1398 C C . PHE A 1 168 ? -19.856 9.679 -6.190 1.00 86.94 168 PHE A C 1
ATOM 1400 O O . PHE A 1 168 ? -20.203 10.274 -7.214 1.00 86.94 168 PHE A O 1
ATOM 1407 N N . SER A 1 169 ? -18.585 9.642 -5.799 1.00 89.94 169 SER A N 1
ATOM 1408 C CA . SER A 1 169 ? -17.505 10.311 -6.512 1.00 89.94 169 SER A CA 1
ATOM 1409 C C . SER A 1 169 ? -16.953 9.407 -7.612 1.00 89.94 169 SER A C 1
ATOM 1411 O O . SER A 1 169 ? -16.015 8.638 -7.391 1.00 89.94 169 SER A O 1
ATOM 1413 N N . ARG A 1 170 ? -17.497 9.545 -8.829 1.00 91.12 170 ARG A N 1
ATOM 1414 C CA . ARG A 1 170 ? -16.946 8.899 -10.039 1.00 91.12 170 ARG A CA 1
ATOM 1415 C C . ARG A 1 170 ? -15.465 9.224 -10.239 1.00 91.12 170 ARG A C 1
ATOM 1417 O O . ARG A 1 170 ? -14.694 8.352 -10.619 1.00 91.12 170 ARG A O 1
ATOM 1424 N N . TYR A 1 171 ? -15.068 10.454 -9.916 1.00 91.88 171 TYR A N 1
ATOM 1425 C CA . TYR A 1 171 ? -13.675 10.885 -9.983 1.00 91.88 171 TYR A CA 1
ATOM 1426 C C 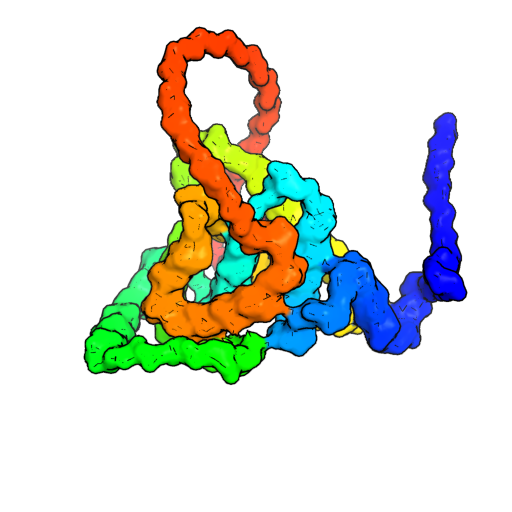. TYR A 1 171 ? -12.774 10.079 -9.039 1.00 91.88 171 TYR A C 1
ATOM 1428 O O . TYR A 1 171 ? -11.731 9.597 -9.452 1.00 91.88 171 TYR A O 1
ATOM 1436 N N . THR A 1 172 ? -13.193 9.852 -7.792 1.00 93.06 172 THR A N 1
ATOM 1437 C CA . THR A 1 172 ? -12.407 9.051 -6.838 1.00 93.06 172 THR A CA 1
ATOM 1438 C C . THR A 1 172 ? -12.231 7.610 -7.310 1.00 93.06 172 THR A C 1
ATOM 1440 O O . THR A 1 172 ? -11.143 7.054 -7.185 1.00 93.06 172 THR A O 1
ATOM 1443 N N . VAL A 1 173 ? -13.277 7.010 -7.883 1.00 93.56 173 VAL A N 1
ATOM 1444 C CA . VAL A 1 173 ? -13.178 5.667 -8.476 1.00 93.56 173 VAL A CA 1
ATOM 1445 C C . VAL A 1 173 ? -12.212 5.659 -9.653 1.00 93.56 173 VAL A C 1
ATOM 1447 O O . VAL A 1 173 ? -11.374 4.767 -9.738 1.00 93.56 173 VAL A O 1
ATOM 1450 N N . HIS A 1 174 ? -12.289 6.666 -10.522 1.00 93.06 174 HIS A N 1
ATOM 1451 C CA . HIS A 1 174 ? -11.377 6.812 -11.651 1.00 93.06 174 HIS A CA 1
ATOM 1452 C C . HIS A 1 174 ? -9.914 6.921 -11.198 1.00 93.06 174 HIS A C 1
ATOM 1454 O O . HIS A 1 174 ? -9.092 6.134 -11.652 1.00 93.06 174 HIS A O 1
ATOM 1460 N N . VAL A 1 175 ? -9.617 7.784 -10.224 1.00 94.44 175 VAL A N 1
ATOM 1461 C CA . VAL A 1 175 ? -8.274 7.962 -9.642 1.00 94.44 175 VAL A CA 1
ATOM 1462 C C . VAL A 1 175 ? -7.691 6.631 -9.145 1.00 94.44 175 VAL A C 1
ATOM 1464 O O . VAL A 1 175 ? -6.545 6.292 -9.441 1.00 94.44 175 VAL A O 1
ATOM 1467 N N . PHE A 1 176 ? -8.477 5.818 -8.431 1.00 95.88 176 PHE A N 1
ATOM 1468 C CA . PHE A 1 176 ? -8.003 4.501 -7.990 1.00 95.88 176 PHE A CA 1
ATOM 1469 C C . PHE A 1 176 ? -7.945 3.460 -9.116 1.00 95.88 176 PHE A C 1
ATOM 1471 O O . PHE A 1 176 ? -7.098 2.569 -9.059 1.00 95.88 176 PHE A O 1
ATOM 1478 N N . ALA A 1 177 ? -8.789 3.562 -10.145 1.00 94.75 177 ALA A N 1
ATOM 1479 C CA . ALA A 1 177 ? -8.711 2.709 -11.331 1.00 94.75 177 ALA A CA 1
ATOM 1480 C C . ALA A 1 177 ? -7.444 2.991 -12.158 1.00 94.75 177 ALA A C 1
ATOM 1482 O O . ALA A 1 177 ? -6.828 2.058 -12.678 1.00 94.75 177 ALA A O 1
ATOM 1483 N N . GLU A 1 178 ? -7.008 4.250 -12.235 1.00 94.81 178 GLU A N 1
ATOM 1484 C CA . GLU A 1 178 ? -5.722 4.622 -12.830 1.00 94.81 178 GLU A CA 1
ATOM 1485 C C . GLU A 1 178 ? -4.564 3.991 -12.061 1.00 94.81 178 GLU A C 1
ATOM 1487 O O . GLU A 1 178 ? -3.740 3.301 -12.662 1.00 94.81 178 GLU A O 1
ATOM 1492 N N . PHE A 1 179 ? -4.552 4.119 -10.729 1.00 96.25 179 PHE A N 1
ATOM 1493 C CA . PHE A 1 179 ? -3.548 3.456 -9.897 1.00 96.25 179 PHE A CA 1
ATOM 1494 C C . PHE A 1 179 ? -3.538 1.937 -10.116 1.00 96.25 179 PHE A C 1
ATOM 1496 O O . PHE A 1 179 ? -2.488 1.331 -10.339 1.00 96.25 179 PHE A O 1
ATOM 1503 N N . GLN A 1 180 ? -4.717 1.313 -10.134 1.00 95.12 180 GLN A N 1
ATOM 1504 C CA . GLN A 1 180 ? -4.877 -0.112 -10.408 1.00 95.12 180 GLN A CA 1
ATOM 1505 C C . GLN A 1 180 ? -4.314 -0.505 -11.787 1.00 95.12 180 GLN A C 1
ATOM 1507 O O . GLN A 1 180 ? -3.745 -1.589 -11.956 1.00 95.12 180 GLN A O 1
ATOM 1512 N N . SER A 1 181 ? -4.471 0.370 -12.783 1.00 94.81 181 SER A N 1
ATOM 1513 C CA . SER A 1 181 ? -3.895 0.202 -14.114 1.00 94.81 181 SER A CA 1
ATOM 1514 C C . SER A 1 181 ? -2.369 0.297 -14.076 1.00 94.81 181 SER A C 1
ATOM 1516 O O . SER A 1 181 ? -1.710 -0.583 -14.631 1.00 94.81 181 SER A O 1
ATOM 1518 N N . CYS A 1 182 ? -1.801 1.291 -13.384 1.00 95.94 182 CYS A N 1
ATOM 1519 C CA . CYS A 1 182 ? -0.353 1.427 -13.193 1.00 95.94 182 CYS A CA 1
ATOM 1520 C C . CYS A 1 182 ? 0.244 0.167 -12.558 1.00 95.94 182 CYS A C 1
ATOM 1522 O O . CYS A 1 182 ? 1.190 -0.401 -13.101 1.00 95.94 182 CYS A O 1
ATOM 1524 N N . VAL A 1 183 ? -0.359 -0.327 -11.470 1.00 96.62 183 VAL A N 1
ATOM 1525 C CA . VAL A 1 183 ? 0.101 -1.543 -10.785 1.00 96.62 183 VAL A CA 1
ATOM 1526 C C . VAL A 1 183 ? 0.061 -2.754 -11.717 1.00 96.62 183 VAL A C 1
ATOM 1528 O O . VAL A 1 183 ? 1.044 -3.486 -11.809 1.00 96.62 183 VAL A O 1
ATOM 1531 N N . ARG A 1 184 ? -1.029 -2.948 -12.473 1.00 96.00 184 ARG A N 1
ATOM 1532 C CA . ARG A 1 184 ? -1.125 -4.057 -13.439 1.00 96.00 184 ARG A CA 1
ATOM 1533 C C . ARG A 1 184 ? -0.007 -4.001 -14.484 1.00 96.00 184 ARG A C 1
ATOM 1535 O O . ARG A 1 184 ? 0.642 -5.015 -14.731 1.00 96.00 184 ARG A O 1
ATOM 1542 N N . HIS A 1 185 ? 0.218 -2.846 -15.109 1.00 96.00 185 HIS A N 1
ATOM 1543 C CA . HIS A 1 185 ? 1.248 -2.722 -16.145 1.00 96.00 185 HIS A CA 1
ATOM 1544 C C . HIS A 1 185 ? 2.658 -2.893 -15.569 1.00 96.00 185 HIS A C 1
ATOM 1546 O O . HIS A 1 185 ? 3.484 -3.564 -16.183 1.00 96.00 185 HIS A O 1
ATOM 1552 N N . ALA A 1 186 ? 2.912 -2.383 -14.363 1.00 96.38 186 ALA A N 1
ATOM 1553 C CA . ALA A 1 186 ? 4.170 -2.608 -13.663 1.00 96.38 186 ALA A CA 1
ATOM 1554 C C . ALA A 1 186 ? 4.390 -4.090 -13.321 1.00 96.38 186 ALA A C 1
ATOM 1556 O O . ALA A 1 186 ? 5.499 -4.589 -13.484 1.00 96.38 186 ALA A O 1
ATOM 1557 N N . MET A 1 187 ? 3.348 -4.829 -12.920 1.00 96.56 187 MET A N 1
ATOM 1558 C CA . MET A 1 187 ? 3.432 -6.280 -12.704 1.00 96.56 187 MET A CA 1
ATOM 1559 C C . MET A 1 187 ? 3.757 -7.036 -13.999 1.00 96.56 187 MET A C 1
ATOM 1561 O O . MET A 1 187 ? 4.588 -7.943 -13.974 1.00 96.56 187 MET A O 1
ATOM 1565 N N . HIS A 1 188 ? 3.152 -6.655 -15.131 1.00 95.56 188 HIS A N 1
ATOM 1566 C CA . HIS A 1 188 ? 3.476 -7.240 -16.438 1.00 95.56 188 HIS A CA 1
ATOM 1567 C C . HIS A 1 188 ? 4.921 -6.943 -16.849 1.00 95.56 188 HIS A C 1
ATOM 1569 O O . HIS A 1 188 ? 5.631 -7.845 -17.290 1.00 95.56 188 HIS A O 1
ATOM 1575 N N . LEU A 1 189 ? 5.377 -5.702 -16.662 1.00 94.25 189 LEU A N 1
ATOM 1576 C CA . LEU A 1 189 ? 6.755 -5.308 -16.944 1.00 94.25 189 LEU A CA 1
ATOM 1577 C C . LEU A 1 189 ? 7.746 -6.056 -16.042 1.00 94.25 189 LEU A C 1
ATOM 1579 O O . LEU A 1 189 ? 8.749 -6.576 -16.524 1.00 94.25 189 LEU A O 1
ATOM 1583 N N . ASN A 1 190 ? 7.435 -6.181 -14.751 1.00 95.50 190 ASN A N 1
ATOM 1584 C CA . ASN A 1 1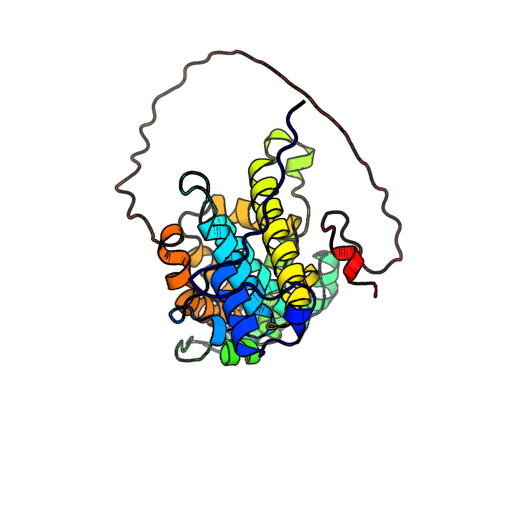90 ? 8.217 -6.962 -13.799 1.00 95.50 190 ASN A CA 1
ATOM 1585 C C . ASN A 1 190 ? 8.322 -8.431 -14.246 1.00 95.50 190 ASN A C 1
ATOM 1587 O O . ASN A 1 190 ? 9.419 -8.983 -14.275 1.00 95.50 190 ASN A O 1
ATOM 1591 N N . ALA A 1 191 ? 7.218 -9.045 -14.684 1.00 94.00 191 ALA A N 1
ATOM 1592 C CA . ALA A 1 191 ? 7.215 -10.412 -15.210 1.00 94.00 191 ALA A CA 1
ATOM 1593 C C . ALA A 1 191 ? 8.031 -10.554 -16.508 1.00 94.00 191 ALA A C 1
ATOM 1595 O O . ALA A 1 191 ? 8.823 -11.493 -16.645 1.00 94.00 191 ALA A O 1
ATOM 1596 N N . LEU A 1 192 ? 7.896 -9.603 -17.439 1.00 92.25 192 LEU A N 1
ATOM 1597 C CA . LEU A 1 192 ? 8.663 -9.561 -18.687 1.00 92.25 192 LEU A CA 1
ATOM 1598 C C . LEU A 1 192 ? 10.176 -9.509 -18.413 1.00 92.25 192 LEU A C 1
ATOM 1600 O O . LEU A 1 192 ? 10.957 -10.202 -19.063 1.00 92.25 192 LEU A O 1
ATOM 1604 N N . LEU A 1 193 ? 10.570 -8.755 -17.387 1.00 91.56 193 LEU A N 1
ATOM 1605 C CA . LEU A 1 193 ? 11.946 -8.593 -16.922 1.00 91.56 193 LEU A CA 1
ATOM 1606 C C . LEU A 1 193 ? 12.436 -9.731 -16.004 1.00 91.56 193 LEU A C 1
ATOM 1608 O O . LEU A 1 193 ? 13.476 -9.586 -15.361 1.00 91.56 193 LEU A O 1
ATOM 1612 N N . ARG A 1 194 ? 11.722 -10.867 -15.940 1.00 92.06 194 ARG A N 1
ATOM 1613 C CA . ARG A 1 194 ? 12.038 -12.022 -15.071 1.00 92.06 194 ARG A CA 1
ATOM 1614 C C . ARG A 1 194 ? 12.082 -11.666 -13.579 1.00 92.06 194 ARG A C 1
ATOM 1616 O O . ARG A 1 194 ? 12.968 -12.118 -12.862 1.00 92.06 194 ARG A O 1
ATOM 1623 N N . TYR A 1 195 ? 11.101 -10.887 -13.137 1.00 94.06 195 TYR A N 1
ATOM 1624 C CA . TYR A 1 195 ? 10.848 -10.516 -11.745 1.00 94.06 195 TYR A CA 1
ATOM 1625 C C . TYR A 1 195 ? 12.045 -9.871 -11.021 1.00 94.06 195 TYR A C 1
ATOM 1627 O O . TYR A 1 195 ? 12.537 -10.435 -10.044 1.00 94.06 195 TYR A O 1
ATOM 1635 N N . PRO A 1 196 ? 12.523 -8.679 -11.447 1.00 92.94 196 PRO A N 1
ATOM 1636 C CA . PRO A 1 196 ? 13.504 -7.926 -10.665 1.00 92.94 196 PRO A CA 1
ATOM 1637 C C . PRO A 1 196 ? 13.025 -7.576 -9.251 1.00 92.94 196 PRO A C 1
ATOM 1639 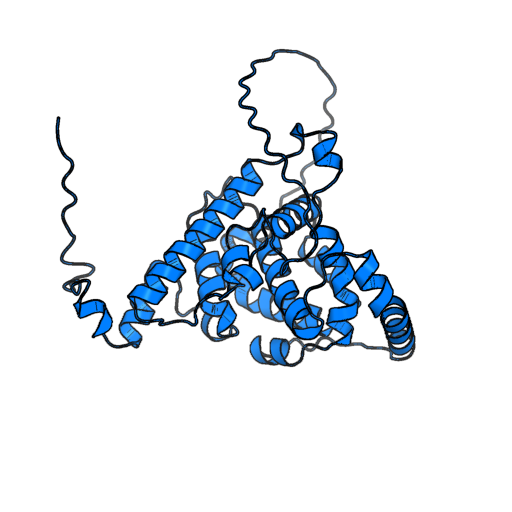O O . PRO A 1 196 ? 13.850 -7.443 -8.353 1.00 92.94 196 PRO A O 1
ATOM 1642 N N . TYR A 1 197 ? 11.709 -7.453 -9.058 1.00 95.00 197 TYR A N 1
ATOM 1643 C CA . TYR A 1 197 ? 11.064 -7.363 -7.750 1.00 95.00 197 TYR A CA 1
ATOM 1644 C C . TYR A 1 197 ? 10.126 -8.551 -7.506 1.00 95.00 197 TYR A C 1
ATOM 1646 O O . TYR A 1 197 ? 9.615 -9.135 -8.472 1.00 95.00 197 TYR A O 1
ATOM 1654 N N . PRO A 1 198 ? 9.813 -8.870 -6.236 1.00 94.69 198 PRO A N 1
ATOM 1655 C CA . PRO A 1 198 ? 8.755 -9.817 -5.904 1.00 94.69 198 PRO A CA 1
ATOM 1656 C C . PRO A 1 198 ? 7.427 -9.468 -6.584 1.00 94.69 198 PRO A C 1
ATOM 1658 O O . PRO A 1 198 ? 7.087 -8.301 -6.802 1.00 94.69 198 PRO A O 1
ATOM 1661 N N . HIS A 1 199 ? 6.665 -10.499 -6.945 1.00 93.06 199 HIS A N 1
ATOM 1662 C CA . HIS A 1 199 ? 5.353 -10.311 -7.548 1.00 93.06 199 HIS A CA 1
ATOM 1663 C C . HIS A 1 199 ? 4.362 -9.743 -6.524 1.00 93.06 199 HIS A C 1
ATOM 1665 O O . HIS A 1 199 ? 4.224 -10.270 -5.422 1.00 93.06 199 HIS A O 1
ATOM 1671 N N . ILE A 1 200 ? 3.635 -8.689 -6.901 1.00 93.69 200 ILE A N 1
ATOM 1672 C CA . ILE A 1 200 ? 2.653 -8.052 -6.020 1.00 93.69 200 ILE A CA 1
ATOM 1673 C C . ILE A 1 200 ? 1.436 -8.966 -5.864 1.00 93.69 200 ILE A C 1
ATOM 1675 O O . ILE A 1 200 ? 0.715 -9.234 -6.825 1.00 93.69 200 ILE A O 1
ATOM 1679 N N . LYS A 1 201 ? 1.126 -9.351 -4.626 1.00 91.50 201 LYS A N 1
ATOM 1680 C CA . LYS A 1 201 ? -0.158 -9.977 -4.276 1.00 91.50 201 LYS A CA 1
ATOM 1681 C C . LYS A 1 201 ? -1.234 -8.899 -4.154 1.00 91.50 201 LYS A C 1
ATOM 1683 O O . LYS A 1 201 ? -1.583 -8.467 -3.060 1.00 91.50 201 LYS A O 1
ATOM 1688 N N . ILE A 1 202 ? -1.740 -8.418 -5.289 1.00 89.50 202 ILE A N 1
ATOM 1689 C CA . ILE A 1 202 ? -2.592 -7.217 -5.338 1.00 89.50 202 ILE A CA 1
ATOM 1690 C C . ILE A 1 202 ? -3.873 -7.337 -4.501 1.00 89.50 202 ILE A C 1
ATOM 1692 O O . ILE A 1 202 ? -4.298 -6.357 -3.894 1.00 89.50 202 ILE A O 1
ATOM 1696 N N . ALA A 1 203 ? -4.439 -8.542 -4.387 1.00 88.06 203 ALA A N 1
ATOM 1697 C CA . ALA A 1 203 ? -5.627 -8.805 -3.574 1.00 88.06 203 ALA A CA 1
ATOM 1698 C C . ALA A 1 203 ? -5.423 -8.512 -2.075 1.00 88.06 203 ALA A C 1
ATOM 1700 O O . ALA A 1 203 ? -6.396 -8.315 -1.351 1.00 88.06 203 ALA A O 1
ATOM 1701 N N . ASN A 1 204 ? -4.168 -8.464 -1.625 1.00 87.88 204 ASN A N 1
ATOM 1702 C CA . ASN A 1 204 ? -3.801 -8.159 -0.250 1.00 87.88 204 ASN A CA 1
ATOM 1703 C C . ASN A 1 204 ? -3.582 -6.654 -0.016 1.00 87.88 204 ASN A C 1
ATOM 1705 O O . ASN A 1 204 ? -3.738 -6.183 1.103 1.00 87.88 204 ASN A O 1
ATOM 1709 N N . LEU A 1 205 ? -3.228 -5.889 -1.053 1.00 89.19 205 LEU A N 1
ATOM 1710 C CA . LEU A 1 205 ? -2.830 -4.478 -0.926 1.00 89.19 205 LEU A CA 1
ATOM 1711 C C . LEU A 1 205 ? -3.884 -3.492 -1.445 1.00 89.19 205 LEU A C 1
ATOM 1713 O O . LEU A 1 205 ? -3.883 -2.325 -1.045 1.00 89.19 205 LEU A O 1
ATOM 1717 N N . PHE A 1 206 ? -4.787 -3.952 -2.316 1.00 92.06 206 PHE A N 1
ATOM 1718 C CA . PHE A 1 206 ? -5.796 -3.121 -2.961 1.00 92.06 206 PHE A CA 1
ATOM 1719 C C . PHE A 1 206 ? -7.210 -3.652 -2.716 1.00 92.06 206 PHE A C 1
ATOM 1721 O O . PHE A 1 206 ? -7.556 -4.774 -3.092 1.00 92.06 206 PHE A O 1
ATOM 1728 N N . ASN A 1 207 ? -8.055 -2.790 -2.154 1.00 91.94 207 ASN A N 1
ATOM 1729 C CA . ASN A 1 207 ? -9.496 -2.986 -2.077 1.00 91.94 207 ASN A CA 1
ATOM 1730 C C . ASN A 1 207 ? -10.194 -1.662 -2.418 1.00 91.94 207 ASN A C 1
ATOM 1732 O O . ASN A 1 207 ? -10.024 -0.671 -1.705 1.00 91.94 207 ASN A O 1
ATOM 1736 N N . GLY A 1 208 ? -10.955 -1.640 -3.516 1.00 92.94 208 GLY A N 1
ATOM 1737 C CA . GLY A 1 208 ? -11.563 -0.412 -4.039 1.00 92.94 208 GLY A CA 1
ATOM 1738 C C . GLY A 1 208 ? -12.535 0.240 -3.055 1.00 92.94 208 GLY A C 1
ATOM 1739 O O . GLY A 1 208 ? -12.481 1.453 -2.856 1.00 92.94 208 GLY A O 1
ATOM 1740 N N . THR A 1 209 ? -13.362 -0.560 -2.378 1.00 92.44 209 THR A N 1
ATOM 1741 C CA . THR A 1 209 ? -14.317 -0.080 -1.368 1.00 92.44 209 THR A CA 1
ATOM 1742 C C . THR A 1 209 ? -13.602 0.542 -0.173 1.00 92.44 209 THR A C 1
ATOM 1744 O O . THR A 1 209 ? -13.930 1.661 0.226 1.00 92.44 209 THR A O 1
ATOM 1747 N N . LEU A 1 210 ? -12.575 -0.135 0.354 1.00 93.75 210 LEU A N 1
ATOM 1748 C CA . LEU A 1 210 ? -11.753 0.382 1.448 1.00 93.75 210 LEU A CA 1
ATOM 1749 C C . LEU A 1 210 ? -11.101 1.715 1.063 1.00 93.75 210 LEU A C 1
ATOM 1751 O O . LEU A 1 210 ? -11.228 2.693 1.796 1.00 93.75 210 LEU A O 1
ATOM 1755 N N . LEU A 1 211 ? -10.435 1.774 -0.092 1.00 95.69 211 LEU A N 1
ATOM 1756 C CA . LEU A 1 211 ? -9.745 2.977 -0.566 1.00 95.69 211 LEU A CA 1
ATOM 1757 C C . LEU A 1 211 ? -10.713 4.143 -0.799 1.00 95.69 211 LEU A C 1
ATOM 1759 O O . LEU A 1 211 ? -10.444 5.278 -0.393 1.00 95.69 211 LEU A O 1
ATOM 1763 N N . TYR A 1 212 ? -11.873 3.870 -1.396 1.00 94.94 212 TYR A N 1
ATOM 1764 C CA . TYR A 1 212 ? -12.928 4.860 -1.592 1.00 94.94 212 TYR A CA 1
ATOM 1765 C C . TYR A 1 212 ? -13.437 5.418 -0.253 1.00 94.94 212 TYR A C 1
ATOM 1767 O O . TYR A 1 212 ? -13.570 6.631 -0.079 1.00 94.94 212 TYR A O 1
ATOM 1775 N N . ASN A 1 213 ? -13.682 4.551 0.728 1.00 94.56 213 ASN A N 1
ATOM 1776 C CA . ASN A 1 213 ? -14.184 4.968 2.033 1.00 94.56 213 ASN A CA 1
ATOM 1777 C C . ASN A 1 213 ? -13.126 5.710 2.863 1.00 94.56 213 ASN A C 1
ATOM 1779 O O . ASN A 1 213 ? -13.442 6.738 3.465 1.00 94.56 213 ASN A O 1
ATOM 1783 N N . LEU A 1 214 ? -11.873 5.242 2.865 1.00 95.50 214 LEU A N 1
ATOM 1784 C CA . LEU A 1 214 ? -10.752 5.918 3.527 1.00 95.50 214 LEU A CA 1
ATOM 1785 C C . LEU A 1 214 ? -10.511 7.306 2.928 1.00 95.50 214 LEU A C 1
ATOM 1787 O O . LEU A 1 214 ? -10.423 8.285 3.668 1.00 95.50 214 LEU A O 1
ATOM 1791 N N . SER A 1 215 ? -10.490 7.421 1.599 1.00 95.50 215 SER A N 1
ATOM 1792 C CA . SER A 1 215 ? -10.259 8.706 0.928 1.00 95.50 215 SER A CA 1
ATOM 1793 C C . SER A 1 215 ? -11.363 9.713 1.228 1.00 95.50 215 SER A C 1
ATOM 1795 O O . SER A 1 215 ? -11.068 10.869 1.535 1.00 95.50 215 SER A O 1
ATOM 1797 N N . ASN A 1 216 ? -12.624 9.278 1.245 1.00 93.50 216 ASN A N 1
ATOM 1798 C CA . ASN A 1 216 ? -13.740 10.126 1.656 1.00 93.50 216 ASN A CA 1
ATOM 1799 C C . ASN A 1 216 ? -13.672 10.526 3.132 1.00 93.50 216 ASN A C 1
ATOM 1801 O O . ASN A 1 216 ? -13.971 11.675 3.455 1.00 93.50 216 ASN A O 1
ATOM 1805 N N . ASN A 1 217 ? -13.254 9.623 4.026 1.00 93.81 217 ASN A N 1
ATOM 1806 C CA . ASN A 1 217 ? -13.035 9.960 5.431 1.00 93.81 217 ASN A CA 1
ATOM 1807 C C . ASN A 1 217 ? -11.945 11.038 5.554 1.00 93.81 217 ASN A C 1
ATOM 1809 O O . ASN A 1 217 ? -12.194 12.110 6.113 1.00 93.81 217 ASN A O 1
ATOM 1813 N N . PHE A 1 218 ? -10.775 10.805 4.957 1.00 95.38 218 PHE A N 1
ATOM 1814 C CA . PHE A 1 218 ? -9.618 11.699 5.025 1.00 95.38 218 PHE A CA 1
ATOM 1815 C C . PHE A 1 218 ? -9.852 13.051 4.354 1.00 95.38 218 PHE A C 1
ATOM 1817 O O . PHE A 1 218 ? -9.390 14.066 4.871 1.00 95.38 218 PHE A O 1
ATOM 1824 N N . LYS A 1 219 ? -10.645 13.106 3.280 1.00 93.69 219 LYS A N 1
ATOM 1825 C CA . LYS A 1 219 ? -11.049 14.355 2.616 1.00 93.69 219 LYS A CA 1
ATOM 1826 C C . LYS A 1 219 ? -11.745 15.346 3.558 1.00 93.69 219 LYS A C 1
ATOM 1828 O O . LYS A 1 219 ? -11.678 16.550 3.330 1.00 93.69 219 LYS A O 1
ATOM 1833 N N . THR A 1 220 ? -12.403 14.867 4.617 1.00 92.06 220 THR A N 1
ATOM 1834 C CA . THR A 1 220 ? -13.082 15.728 5.607 1.00 92.06 220 THR A CA 1
ATOM 1835 C C . THR A 1 220 ? -12.162 16.232 6.724 1.00 92.06 220 THR A C 1
ATOM 1837 O O . THR A 1 220 ? -12.581 17.044 7.551 1.00 92.06 220 THR A O 1
ATOM 1840 N N . ARG A 1 221 ? -10.910 15.758 6.783 1.00 93.25 221 ARG A N 1
ATOM 1841 C CA . ARG A 1 221 ? -9.972 16.051 7.873 1.00 93.25 221 ARG A CA 1
ATOM 1842 C C . ARG A 1 221 ? -9.055 17.212 7.506 1.00 93.25 221 ARG A C 1
ATOM 1844 O O . ARG A 1 221 ? -8.536 17.280 6.399 1.00 93.25 221 ARG A O 1
ATOM 1851 N N . ARG A 1 222 ? -8.815 18.110 8.470 1.00 90.75 222 ARG A N 1
ATOM 1852 C CA . ARG A 1 222 ? -7.842 19.208 8.320 1.00 90.75 222 ARG A CA 1
ATOM 1853 C C . ARG A 1 222 ? -6.404 18.690 8.336 1.00 90.75 222 ARG A C 1
ATOM 1855 O O . ARG A 1 222 ? -5.610 19.072 7.487 1.00 90.75 222 ARG A O 1
ATOM 1862 N N . ASN A 1 223 ? -6.098 17.807 9.286 1.00 93.25 223 ASN A N 1
ATOM 1863 C CA . ASN A 1 223 ? -4.808 17.138 9.408 1.00 93.25 223 ASN A CA 1
ATOM 1864 C C . ASN A 1 223 ? -5.035 15.618 9.398 1.00 93.25 223 ASN A C 1
ATOM 1866 O O . ASN A 1 223 ? -5.634 15.067 10.323 1.00 93.25 223 ASN A O 1
ATOM 1870 N N . ILE A 1 224 ? -4.609 14.965 8.314 1.00 95.19 224 ILE A N 1
ATOM 1871 C CA . ILE A 1 224 ? -4.790 13.523 8.108 1.00 95.19 224 ILE A CA 1
ATOM 1872 C C . ILE A 1 224 ? -3.834 12.732 9.009 1.00 95.19 224 ILE A C 1
ATOM 1874 O O . ILE A 1 224 ? -4.262 11.763 9.626 1.00 95.19 224 ILE A O 1
ATOM 1878 N N . GLU A 1 225 ? -2.580 13.173 9.143 1.00 94.56 225 GLU A N 1
ATOM 1879 C CA . GLU A 1 225 ? -1.573 12.512 9.986 1.00 94.56 225 GLU A CA 1
ATOM 1880 C C . GLU A 1 225 ? -2.004 12.502 11.457 1.00 94.56 225 GLU A C 1
ATOM 1882 O O . GLU A 1 225 ? -1.999 11.455 12.097 1.00 94.56 225 GLU A O 1
ATOM 1887 N N . GLN A 1 226 ? -2.483 13.636 11.977 1.00 94.75 226 GLN A N 1
ATOM 1888 C CA . GLN A 1 226 ? -2.995 13.713 13.347 1.00 94.75 226 GLN A CA 1
ATOM 1889 C C . GLN A 1 226 ? -4.208 12.797 13.559 1.00 94.75 226 GLN A C 1
ATOM 1891 O O . GLN A 1 226 ? -4.317 12.151 14.598 1.00 94.75 226 GLN A O 1
ATOM 1896 N N . TYR A 1 227 ? -5.109 12.716 12.577 1.00 96.00 227 TYR A N 1
ATOM 1897 C CA . TYR A 1 227 ? -6.258 11.816 12.649 1.00 96.00 227 TYR A CA 1
ATOM 1898 C C . TYR A 1 227 ? -5.828 10.342 12.680 1.00 96.00 227 TYR A C 1
ATOM 1900 O O . TYR A 1 227 ? -6.351 9.573 13.485 1.00 96.00 227 TYR A O 1
ATOM 1908 N N . ILE A 1 228 ? -4.844 9.959 11.860 1.00 95.38 228 ILE A N 1
ATOM 1909 C CA . ILE A 1 228 ? -4.258 8.612 11.873 1.00 95.38 228 ILE A CA 1
ATOM 1910 C C . ILE A 1 228 ? -3.605 8.316 13.228 1.00 95.38 228 ILE A C 1
ATOM 1912 O O . ILE A 1 228 ? -3.823 7.236 13.773 1.00 95.38 228 ILE A O 1
ATOM 1916 N N . ASN A 1 229 ? -2.885 9.278 13.814 1.00 94.19 229 ASN A N 1
ATOM 1917 C CA . ASN A 1 229 ? -2.295 9.120 15.145 1.00 94.19 229 ASN A CA 1
ATOM 1918 C C . ASN A 1 229 ? -3.362 8.823 16.204 1.00 94.19 229 ASN A C 1
ATOM 1920 O O . ASN A 1 229 ? -3.150 7.963 17.047 1.00 94.19 229 ASN A O 1
ATOM 1924 N N . THR A 1 230 ? -4.523 9.484 16.142 1.00 94.25 230 THR A N 1
ATOM 1925 C CA . THR A 1 230 ? -5.646 9.188 17.045 1.00 94.25 230 THR A CA 1
ATOM 1926 C C . THR A 1 230 ? -6.233 7.796 16.803 1.00 94.25 230 THR A C 1
ATOM 1928 O O . THR A 1 230 ? -6.571 7.108 17.760 1.00 94.25 230 THR A O 1
ATOM 1931 N N . ILE A 1 231 ? -6.342 7.356 15.544 1.00 93.75 231 ILE A N 1
ATOM 1932 C CA . ILE A 1 231 ? -6.853 6.017 15.205 1.00 93.75 231 ILE A CA 1
ATOM 1933 C C . ILE A 1 231 ? -5.933 4.917 15.745 1.00 93.75 231 ILE A C 1
ATOM 1935 O O . ILE A 1 231 ? -6.414 3.932 16.296 1.00 93.75 231 ILE A O 1
ATOM 1939 N N . LEU A 1 232 ? -4.621 5.080 15.575 1.00 94.25 232 LEU A N 1
ATOM 1940 C CA . LEU A 1 232 ? -3.616 4.079 15.935 1.00 94.25 232 LEU A CA 1
ATOM 1941 C C . LEU A 1 232 ? -3.029 4.296 17.337 1.00 94.25 232 LEU A C 1
ATOM 1943 O O . LEU A 1 232 ? -2.110 3.582 17.723 1.00 94.25 232 LEU A O 1
ATOM 1947 N N . GLN A 1 233 ? -3.556 5.240 18.122 1.00 91.12 233 GLN A N 1
ATOM 1948 C CA . GLN A 1 233 ? -3.052 5.547 19.465 1.00 91.12 233 GLN A CA 1
ATOM 1949 C C . GLN A 1 233 ? -3.070 4.320 20.382 1.00 91.12 233 GLN A C 1
ATOM 1951 O O . GLN A 1 233 ? -2.174 4.145 21.201 1.00 91.12 233 GLN A O 1
ATOM 1956 N N . THR A 1 234 ? -4.076 3.455 20.240 1.00 90.31 234 THR A N 1
ATOM 1957 C CA . THR A 1 234 ? -4.162 2.216 21.021 1.00 90.31 234 THR A CA 1
ATOM 1958 C C . THR A 1 234 ? -3.342 1.072 20.429 1.00 90.31 234 THR A C 1
ATOM 1960 O O . THR A 1 234 ? -3.378 -0.012 20.991 1.00 90.31 234 THR A O 1
ATOM 1963 N N . SER A 1 235 ? -2.635 1.286 19.318 1.00 94.06 235 SER A N 1
ATOM 1964 C CA . SER A 1 235 ? -1.883 0.275 18.567 1.00 94.06 235 SER A CA 1
ATOM 1965 C C . SER A 1 235 ? -0.446 0.762 18.283 1.00 94.06 235 SER A C 1
ATOM 1967 O O . SER A 1 235 ? -0.113 1.058 17.130 1.00 94.06 235 SER A O 1
ATOM 1969 N N . PRO A 1 236 ? 0.404 0.908 19.319 1.00 92.12 236 PRO A N 1
ATOM 1970 C CA . PRO A 1 236 ? 1.714 1.558 19.241 1.00 92.12 236 PRO A CA 1
ATOM 1971 C C . PRO A 1 236 ? 2.691 0.975 18.212 1.00 92.12 236 PRO A C 1
ATOM 1973 O O . PRO A 1 236 ? 3.379 1.756 17.565 1.00 92.12 236 PRO A O 1
ATOM 1976 N N . SER A 1 237 ? 2.763 -0.342 18.004 1.00 94.38 237 SER A N 1
ATOM 1977 C CA . SER A 1 237 ? 3.647 -0.949 16.992 1.00 94.38 237 SER A CA 1
ATOM 1978 C C . SER A 1 237 ? 3.220 -0.592 15.563 1.00 94.38 237 SER A C 1
ATOM 1980 O O . SER A 1 237 ? 4.060 -0.241 14.734 1.00 94.38 237 SER A O 1
ATOM 1982 N N . LEU A 1 238 ? 1.910 -0.564 15.283 1.00 95.38 238 LEU A N 1
ATOM 1983 C CA . LEU A 1 238 ? 1.371 -0.094 14.000 1.00 95.38 238 LEU A CA 1
ATOM 1984 C C . LEU A 1 238 ? 1.593 1.411 13.811 1.00 95.38 238 LEU A C 1
ATOM 1986 O O . LEU A 1 238 ? 1.910 1.850 12.705 1.00 95.38 238 LEU A O 1
ATOM 1990 N N . LEU A 1 239 ? 1.447 2.200 14.879 1.00 94.94 239 LEU A N 1
ATOM 1991 C CA . LEU A 1 239 ? 1.725 3.635 14.855 1.00 94.94 239 LEU A CA 1
ATOM 1992 C C . LEU A 1 239 ? 3.216 3.918 14.611 1.00 94.94 239 LEU A C 1
ATOM 1994 O O . LEU A 1 239 ? 3.540 4.744 13.759 1.00 94.94 239 LEU A O 1
ATOM 1998 N N . LYS A 1 240 ? 4.111 3.192 15.296 1.00 94.31 240 LYS A N 1
ATOM 1999 C CA . LYS A 1 240 ? 5.570 3.239 15.110 1.00 94.31 240 LYS A CA 1
ATOM 2000 C C . LYS A 1 240 ? 5.933 2.936 13.660 1.00 94.31 240 LYS A C 1
ATOM 2002 O O . LYS A 1 240 ? 6.617 3.737 13.025 1.00 94.31 240 LYS A O 1
ATOM 2007 N N . LEU A 1 241 ? 5.415 1.835 13.107 1.00 95.75 241 LEU A N 1
ATOM 2008 C CA . LEU A 1 241 ? 5.624 1.497 11.701 1.00 95.75 241 LEU A CA 1
ATOM 2009 C C . LEU A 1 241 ? 5.122 2.605 10.775 1.00 95.75 241 LEU A C 1
ATOM 2011 O O . LEU A 1 241 ? 5.837 2.989 9.854 1.00 95.75 241 LEU A O 1
ATOM 2015 N N . PHE A 1 242 ? 3.915 3.129 11.006 1.00 95.56 242 PHE A N 1
ATOM 2016 C CA . PHE A 1 242 ? 3.360 4.197 10.179 1.00 95.56 242 PHE A CA 1
ATOM 2017 C C . PHE A 1 242 ? 4.245 5.449 10.194 1.00 95.56 242 PHE A C 1
ATOM 2019 O O . PHE A 1 242 ? 4.492 6.025 9.136 1.00 95.56 242 PHE A O 1
ATOM 2026 N N . HIS A 1 243 ? 4.758 5.854 11.359 1.00 94.38 243 HIS A N 1
ATOM 2027 C CA . HIS A 1 243 ? 5.661 7.002 11.483 1.00 94.38 243 HIS A CA 1
ATOM 2028 C C . HIS A 1 243 ? 6.986 6.781 10.766 1.00 94.38 243 HIS A C 1
ATOM 2030 O O . HIS A 1 243 ? 7.385 7.644 9.990 1.00 94.38 243 HIS A O 1
ATOM 2036 N N . ILE A 1 244 ? 7.637 5.634 10.969 1.00 94.44 244 ILE A N 1
ATOM 2037 C CA . ILE A 1 244 ? 8.913 5.312 10.313 1.00 94.44 244 ILE A CA 1
ATOM 2038 C C . ILE A 1 244 ? 8.720 5.220 8.796 1.00 94.44 244 ILE A C 1
ATOM 2040 O O . ILE A 1 244 ? 9.469 5.830 8.033 1.00 94.44 244 ILE A O 1
ATOM 2044 N N . PHE A 1 245 ? 7.675 4.520 8.349 1.00 94.88 245 PHE A N 1
ATOM 2045 C CA . PHE A 1 245 ? 7.320 4.422 6.937 1.00 94.88 245 PHE A CA 1
ATOM 2046 C C . PHE A 1 245 ? 7.088 5.808 6.332 1.00 94.88 245 PHE A C 1
ATOM 2048 O O . PHE A 1 245 ? 7.696 6.148 5.320 1.00 94.88 245 PHE A O 1
ATOM 2055 N N . LEU A 1 246 ? 6.262 6.644 6.968 1.00 93.62 246 LEU A N 1
ATOM 2056 C CA . LEU A 1 246 ? 5.964 7.979 6.465 1.00 93.62 246 LEU A CA 1
ATOM 2057 C C . LEU A 1 246 ? 7.209 8.872 6.458 1.00 93.62 246 LEU A C 1
ATOM 2059 O O . LEU A 1 246 ? 7.434 9.557 5.467 1.00 93.62 246 LEU A O 1
ATOM 2063 N N . LEU A 1 247 ? 8.043 8.838 7.501 1.00 92.19 247 LEU A N 1
ATOM 2064 C CA . LEU A 1 247 ? 9.299 9.591 7.574 1.00 92.19 247 LEU A CA 1
ATOM 2065 C C . LEU A 1 247 ? 10.201 9.294 6.367 1.00 92.19 247 LEU A C 1
ATOM 2067 O O . LEU A 1 247 ? 10.726 10.215 5.742 1.00 92.19 247 LEU A O 1
ATOM 2071 N N . LYS A 1 248 ? 10.350 8.012 6.022 1.00 91.62 248 LYS A N 1
ATOM 2072 C CA . LYS A 1 248 ? 11.214 7.546 4.931 1.00 91.62 248 LYS A CA 1
ATOM 2073 C C . LYS A 1 248 ? 10.612 7.787 3.551 1.00 91.62 248 LYS A C 1
ATOM 2075 O O . LYS A 1 248 ? 11.333 8.088 2.603 1.00 91.62 248 LYS A O 1
ATOM 2080 N N . VAL A 1 249 ? 9.294 7.667 3.427 1.00 92.25 249 VAL A N 1
ATOM 2081 C CA . VAL A 1 249 ? 8.589 7.722 2.141 1.00 92.25 249 VAL A CA 1
ATOM 2082 C C . VAL A 1 249 ? 8.178 9.148 1.759 1.00 92.25 249 VAL A C 1
ATOM 2084 O O . VAL A 1 249 ? 8.135 9.482 0.576 1.00 92.25 249 VAL A O 1
ATOM 2087 N N . LYS A 1 250 ? 7.930 10.039 2.726 1.00 91.19 250 LYS A N 1
ATOM 2088 C CA . LYS A 1 250 ? 7.479 11.424 2.488 1.00 91.19 250 LYS A CA 1
ATOM 2089 C C . LYS A 1 250 ? 8.388 12.236 1.547 1.00 91.19 250 LYS A C 1
ATOM 2091 O O . LYS A 1 250 ? 7.825 12.928 0.696 1.00 91.19 250 LYS A O 1
ATOM 2096 N N . PRO A 1 251 ? 9.734 12.128 1.586 1.00 90.56 251 PRO A N 1
ATOM 2097 C CA . PRO A 1 251 ? 10.611 12.786 0.611 1.00 90.56 251 PRO A CA 1
ATOM 2098 C C . PRO A 1 251 ? 10.315 12.412 -0.850 1.00 90.56 251 PRO A C 1
ATOM 2100 O O . PRO A 1 251 ? 10.371 13.283 -1.720 1.00 90.56 251 PRO A O 1
ATOM 2103 N N . MET A 1 252 ? 9.917 11.160 -1.117 1.00 90.12 252 MET A N 1
ATOM 2104 C CA . MET A 1 252 ? 9.573 10.677 -2.466 1.00 90.12 252 MET A CA 1
ATOM 2105 C C . MET A 1 252 ? 8.317 11.356 -3.031 1.00 90.12 252 MET A C 1
ATOM 2107 O O . MET A 1 252 ? 8.136 11.435 -4.245 1.00 90.12 252 MET A O 1
ATOM 2111 N N . PHE A 1 253 ? 7.453 11.858 -2.147 1.00 90.19 253 PHE A N 1
ATOM 2112 C CA . PHE A 1 253 ? 6.154 12.449 -2.467 1.00 90.19 253 PHE A CA 1
ATOM 2113 C C . PHE A 1 253 ? 6.060 13.911 -2.023 1.00 90.19 253 PHE A C 1
ATOM 2115 O O . PHE A 1 253 ? 4.964 14.419 -1.784 1.00 90.19 253 PHE A O 1
ATOM 2122 N N . SER A 1 254 ? 7.202 14.594 -1.903 1.00 86.12 254 SER A N 1
ATOM 2123 C CA . SER A 1 254 ? 7.299 15.957 -1.367 1.00 86.12 254 SER A CA 1
ATOM 2124 C C . SER A 1 254 ? 6.349 16.941 -2.052 1.00 86.12 254 SER A C 1
ATOM 2126 O O . SER A 1 254 ? 5.668 17.698 -1.371 1.00 86.12 254 SER A O 1
ATOM 2128 N N . HIS A 1 255 ? 6.208 16.866 -3.374 1.00 83.62 255 HIS A N 1
ATOM 2129 C CA . HIS A 1 255 ? 5.287 17.715 -4.128 1.00 83.62 255 HIS A CA 1
ATOM 2130 C C . HIS A 1 255 ? 3.808 17.534 -3.725 1.00 83.62 255 HIS A C 1
ATOM 2132 O O . HIS A 1 255 ? 3.061 18.497 -3.760 1.00 83.62 255 HIS A O 1
ATOM 2138 N N . VAL A 1 256 ? 3.362 16.351 -3.287 1.00 86.44 256 VAL A N 1
ATOM 2139 C CA . VAL A 1 256 ? 1.967 16.135 -2.836 1.00 86.44 256 VAL A CA 1
ATOM 2140 C C . VAL A 1 256 ? 1.801 16.322 -1.327 1.00 86.44 256 VAL A C 1
ATOM 2142 O O . VAL A 1 256 ? 0.740 16.739 -0.859 1.00 86.44 256 VAL A O 1
ATOM 2145 N N . LEU A 1 257 ? 2.821 15.949 -0.552 1.00 84.75 257 LEU A N 1
ATOM 2146 C CA . LEU A 1 257 ? 2.764 15.889 0.910 1.00 84.75 257 LEU A CA 1
ATOM 2147 C C . LEU A 1 257 ? 3.294 17.144 1.608 1.00 84.75 257 LEU A C 1
ATOM 2149 O O . LEU A 1 257 ? 3.205 17.219 2.834 1.00 84.75 257 LEU A O 1
ATOM 2153 N N . GLN A 1 258 ? 3.829 18.121 0.872 1.00 76.06 258 GLN A N 1
ATOM 2154 C CA . GLN A 1 258 ? 4.111 19.435 1.434 1.00 76.06 258 GLN A CA 1
ATOM 2155 C C . GLN A 1 258 ? 2.803 20.066 1.913 1.00 76.06 258 GLN A C 1
ATOM 2157 O O . GLN A 1 258 ? 1.842 20.249 1.160 1.00 76.06 258 GLN A O 1
ATOM 2162 N N . ASP A 1 259 ? 2.764 20.391 3.202 1.00 55.47 259 ASP A N 1
ATOM 2163 C CA . ASP A 1 259 ? 1.741 21.269 3.733 1.00 55.47 259 ASP A CA 1
ATOM 2164 C C . ASP A 1 259 ? 2.009 22.651 3.148 1.00 55.47 259 ASP A C 1
ATOM 2166 O O . ASP A 1 259 ? 2.859 23.396 3.632 1.00 55.47 259 ASP A O 1
ATOM 2170 N N . ASN A 1 260 ? 1.287 22.999 2.082 1.00 40.97 260 ASN A N 1
ATOM 2171 C CA . ASN A 1 260 ? 1.094 24.400 1.759 1.00 40.97 260 ASN A CA 1
ATOM 2172 C C . ASN A 1 260 ? 0.581 25.049 3.046 1.00 40.97 260 ASN A C 1
ATOM 2174 O O . ASN A 1 260 ? -0.521 24.738 3.509 1.00 40.97 260 ASN A O 1
ATOM 2178 N N . ILE A 1 261 ? 1.401 25.908 3.648 1.00 34.53 261 ILE A N 1
ATOM 2179 C CA . ILE A 1 261 ? 0.954 26.885 4.630 1.00 34.53 261 ILE A CA 1
ATOM 2180 C C . ILE A 1 261 ? -0.027 27.767 3.860 1.00 34.53 261 ILE A C 1
ATOM 2182 O O . ILE A 1 261 ? 0.360 28.761 3.259 1.00 34.53 261 ILE A O 1
ATOM 2186 N N . ASP A 1 262 ? -1.284 27.342 3.776 1.00 32.38 262 ASP A N 1
ATOM 2187 C CA . ASP A 1 262 ? -2.339 28.117 3.145 1.00 32.38 262 ASP A CA 1
ATOM 2188 C C . ASP A 1 262 ? -2.583 29.322 4.068 1.00 32.38 262 ASP A C 1
ATOM 2190 O O . ASP A 1 262 ? -3.050 29.138 5.204 1.00 32.38 262 ASP A O 1
ATOM 2194 N N . PRO A 1 263 ? -2.266 30.562 3.650 1.00 33.88 263 PRO A N 1
ATOM 2195 C CA . PRO A 1 263 ? -2.566 31.727 4.454 1.00 33.88 263 PRO A CA 1
ATOM 2196 C C . PRO A 1 263 ? -4.084 31.882 4.460 1.00 33.88 263 PRO A C 1
ATOM 2198 O O . PRO A 1 263 ? -4.693 32.258 3.465 1.00 33.88 263 PRO A O 1
ATOM 2201 N N . HIS A 1 264 ? -4.706 31.562 5.593 1.00 33.75 264 HIS A N 1
ATOM 2202 C CA . HIS A 1 264 ? -6.068 31.945 5.950 1.00 33.75 264 HIS A CA 1
ATOM 2203 C C . HIS A 1 264 ? -7.088 31.956 4.793 1.00 33.75 264 HIS A C 1
ATOM 2205 O O . HIS A 1 264 ? -7.443 33.015 4.265 1.00 33.75 264 HIS A O 1
ATOM 2211 N N . ARG A 1 265 ? -7.731 30.814 4.519 1.00 32.09 265 ARG A N 1
ATOM 2212 C CA . ARG A 1 265 ? -9.086 30.834 3.939 1.00 32.09 265 ARG A CA 1
ATOM 2213 C C . ARG A 1 265 ? -10.049 31.470 4.948 1.00 32.09 265 ARG A C 1
ATOM 2215 O O . ARG A 1 265 ? -10.738 30.791 5.707 1.00 32.09 265 ARG A O 1
ATOM 2222 N N . LYS A 1 266 ? -10.101 32.805 4.962 1.00 31.77 266 LYS A N 1
ATOM 2223 C CA . LYS A 1 266 ? -11.205 33.567 5.547 1.00 31.77 266 LYS A CA 1
ATOM 2224 C C . LYS A 1 266 ? -12.469 33.148 4.802 1.00 31.77 266 LYS A C 1
ATOM 2226 O O . LYS A 1 266 ? -12.678 33.531 3.653 1.00 31.77 266 LYS A O 1
ATOM 2231 N N . HIS A 1 267 ? -13.317 32.364 5.459 1.00 34.62 267 HIS A N 1
ATOM 2232 C CA . HIS A 1 267 ? -14.694 32.160 5.032 1.00 34.62 267 HIS A CA 1
ATOM 2233 C C . HIS A 1 267 ? -15.398 33.523 4.977 1.00 34.62 267 HIS A C 1
ATOM 2235 O O . HIS A 1 267 ? -15.914 34.018 5.977 1.00 34.62 267 HIS A O 1
ATOM 2241 N N . LYS A 1 268 ? -15.443 34.144 3.795 1.00 30.91 268 LYS A N 1
ATOM 2242 C CA . LYS A 1 268 ? -16.418 35.195 3.509 1.00 30.91 268 LYS A CA 1
ATOM 2243 C C . LYS A 1 268 ? -17.766 34.501 3.331 1.00 30.91 268 LYS A C 1
ATOM 2245 O O . LYS A 1 268 ? -18.047 33.940 2.276 1.00 30.91 268 LYS A O 1
ATOM 2250 N N . LYS A 1 269 ? -18.604 34.534 4.373 1.00 36.81 269 LYS A N 1
ATOM 2251 C CA . LYS A 1 269 ? -20.053 34.357 4.220 1.00 36.81 269 LYS A CA 1
ATOM 2252 C C . LYS A 1 269 ? -20.527 35.397 3.199 1.00 36.81 269 LYS A C 1
ATOM 2254 O O . LYS A 1 269 ? -20.497 36.591 3.484 1.00 36.81 269 LYS A O 1
ATOM 2259 N N . ARG A 1 270 ? -20.953 34.961 2.015 1.00 34.12 270 ARG A N 1
ATOM 2260 C CA . ARG A 1 270 ? -21.800 35.761 1.126 1.00 34.12 270 ARG A CA 1
ATOM 2261 C C . ARG A 1 270 ? -23.050 34.956 0.813 1.00 34.12 270 ARG A C 1
ATOM 2263 O O . ARG A 1 270 ? -22.970 33.783 0.464 1.00 34.12 270 ARG A O 1
ATOM 2270 N N . GLY A 1 271 ? -24.176 35.597 1.102 1.00 28.59 271 GLY A N 1
ATOM 2271 C CA . GLY A 1 271 ? -25.498 35.006 1.168 1.00 28.59 271 GLY A CA 1
ATOM 2272 C C . GLY A 1 271 ? -26.069 34.574 -0.176 1.00 28.59 271 GLY A C 1
ATOM 2273 O O . GLY A 1 271 ? -25.579 34.925 -1.245 1.00 28.59 271 GLY A O 1
ATOM 2274 N N . SER A 1 272 ? -27.139 33.799 -0.028 1.00 31.47 272 SER A N 1
ATOM 2275 C CA . SER A 1 272 ? -28.097 33.333 -1.025 1.00 31.47 272 SER A CA 1
ATOM 2276 C C . SER A 1 272 ? -28.292 34.254 -2.234 1.00 31.47 272 SER A C 1
ATOM 2278 O O . SER A 1 272 ? -28.587 35.439 -2.072 1.00 31.47 272 SER A O 1
ATOM 2280 N N . LYS A 1 273 ? -28.267 33.656 -3.432 1.00 29.88 273 LYS A N 1
ATOM 2281 C CA . LYS A 1 273 ? -29.304 33.876 -4.449 1.00 29.88 273 LYS A CA 1
ATOM 2282 C C . LYS A 1 273 ? -29.379 32.696 -5.427 1.00 29.88 273 LYS A C 1
ATOM 2284 O O . LYS A 1 273 ? -28.392 32.293 -6.031 1.00 29.88 273 LYS A O 1
ATOM 2289 N N . SER A 1 274 ? -30.591 32.160 -5.518 1.00 28.23 274 SER A N 1
ATOM 2290 C CA . SER A 1 274 ? -31.103 31.183 -6.481 1.00 28.23 274 SER A CA 1
ATOM 2291 C C . SER A 1 274 ? -30.793 31.552 -7.938 1.00 28.23 274 SER A C 1
ATOM 2293 O O . SER A 1 274 ? -31.042 32.692 -8.321 1.00 28.23 274 SER A O 1
ATOM 2295 N N . ASN A 1 275 ? -30.386 30.576 -8.764 1.00 26.89 275 ASN A N 1
ATOM 2296 C CA . ASN A 1 275 ? -31.163 30.239 -9.965 1.00 26.89 275 ASN A CA 1
ATOM 2297 C C . ASN A 1 275 ? -30.788 28.899 -10.624 1.00 26.89 275 ASN A C 1
ATOM 2299 O O . ASN A 1 275 ? -29.626 28.522 -10.743 1.00 26.89 275 ASN A O 1
ATOM 2303 N N . LYS A 1 276 ? -31.856 28.216 -11.049 1.00 31.33 276 LYS A N 1
ATOM 2304 C CA . LYS A 1 276 ? -31.970 27.020 -11.896 1.00 31.33 276 LYS A CA 1
ATOM 2305 C C . LYS A 1 276 ? -31.181 27.138 -13.210 1.00 31.33 276 LYS A C 1
ATOM 2307 O O . LYS A 1 276 ? -31.269 28.170 -13.866 1.00 31.33 276 LYS A O 1
ATOM 2312 N N . ASN A 1 277 ? -30.571 26.038 -13.664 1.00 27.31 277 ASN A N 1
ATOM 2313 C CA . ASN A 1 277 ? -31.043 25.309 -14.854 1.00 27.31 277 ASN A CA 1
ATOM 2314 C C . ASN A 1 277 ? -30.293 23.982 -15.066 1.00 27.31 277 ASN A C 1
ATOM 2316 O O . ASN A 1 277 ? -29.082 23.882 -14.898 1.00 27.31 277 ASN A O 1
ATOM 2320 N N . ASN A 1 278 ? -31.081 22.964 -15.412 1.00 27.36 278 ASN A N 1
ATOM 2321 C CA . ASN A 1 278 ? -30.699 21.587 -15.705 1.00 27.36 278 ASN A CA 1
ATOM 2322 C C . ASN A 1 278 ? -29.979 21.466 -17.057 1.00 27.36 278 ASN A C 1
ATOM 2324 O O . ASN A 1 278 ? -30.402 22.107 -18.014 1.00 27.36 278 ASN A O 1
ATOM 2328 N N . LEU A 1 279 ? -29.057 20.504 -17.181 1.00 28.06 279 LEU A N 1
ATOM 2329 C CA . 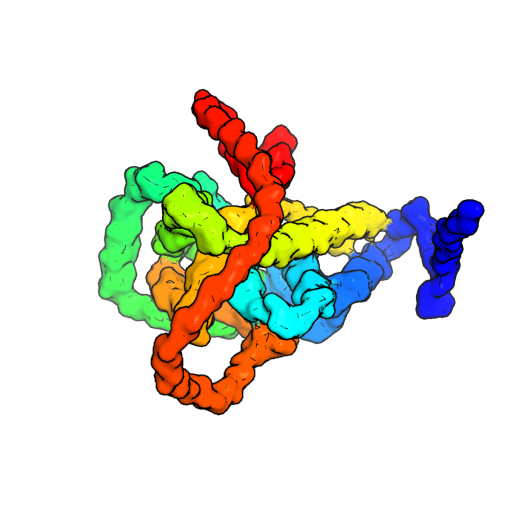LEU A 1 279 ? -29.120 19.554 -18.295 1.00 28.06 279 LEU A CA 1
ATOM 2330 C C . LEU A 1 279 ? -28.495 18.205 -17.909 1.00 28.06 279 LEU A C 1
ATOM 2332 O O . LEU A 1 279 ? -27.326 18.086 -17.557 1.00 28.06 279 LEU A O 1
ATOM 2336 N N . THR A 1 280 ? -29.355 17.200 -17.946 1.00 28.48 280 THR A N 1
ATOM 2337 C CA . THR A 1 280 ? -29.139 15.765 -17.775 1.00 28.48 280 THR A CA 1
ATOM 2338 C C . THR A 1 280 ? -28.397 15.151 -18.960 1.00 28.48 280 THR A C 1
ATOM 2340 O O . THR A 1 280 ? -28.777 15.415 -20.096 1.00 28.48 280 THR A O 1
ATOM 2343 N N . LYS A 1 281 ? -27.484 14.209 -18.699 1.00 28.66 281 LYS A N 1
ATOM 2344 C CA . LYS A 1 281 ? -27.396 12.960 -19.473 1.00 28.66 281 LYS A CA 1
ATOM 2345 C C . LYS A 1 281 ? -27.168 11.789 -18.515 1.00 28.66 281 LYS A C 1
ATOM 2347 O O . LYS A 1 281 ? -26.206 11.761 -17.751 1.00 28.66 281 LYS A O 1
ATOM 2352 N N . SER A 1 282 ? -28.179 10.932 -18.515 1.00 27.78 282 SER A N 1
ATOM 2353 C CA . SER A 1 282 ? -28.300 9.642 -17.852 1.00 27.78 282 SER A CA 1
ATOM 2354 C C . SER A 1 282 ? -27.551 8.605 -18.673 1.00 27.78 282 SER A C 1
ATOM 2356 O O . SER A 1 282 ? -27.740 8.609 -19.879 1.00 27.78 282 SER A O 1
ATOM 2358 N N . ASP A 1 283 ? -26.809 7.722 -18.013 1.00 27.12 283 ASP A N 1
ATOM 2359 C CA . ASP A 1 283 ? -26.646 6.332 -18.440 1.00 27.12 283 ASP A CA 1
ATOM 2360 C C . ASP A 1 283 ? -26.696 5.489 -17.163 1.00 27.12 283 ASP A C 1
ATOM 2362 O O . ASP A 1 283 ? -25.825 5.568 -16.292 1.00 27.12 283 ASP A O 1
ATOM 2366 N N . SER A 1 284 ? -27.818 4.796 -17.005 1.00 29.22 284 SER A N 1
ATOM 2367 C CA . SER A 1 284 ? -28.118 3.880 -15.917 1.00 29.22 284 SER A CA 1
ATOM 2368 C C . SER A 1 284 ? -27.965 2.460 -16.441 1.00 29.22 284 SER A C 1
ATOM 2370 O O . SER A 1 284 ? -28.816 2.007 -17.201 1.00 29.22 284 SER A O 1
ATOM 2372 N N . GLU A 1 285 ? -26.941 1.747 -15.989 1.00 26.98 285 GLU A N 1
ATOM 2373 C CA . GLU A 1 285 ? -26.951 0.286 -16.010 1.00 26.98 285 GLU A CA 1
ATOM 2374 C C . GLU A 1 285 ? -26.749 -0.220 -14.585 1.00 26.98 285 GLU A C 1
ATOM 2376 O O . GLU A 1 285 ? -25.748 0.036 -13.915 1.00 26.98 285 GLU A O 1
ATOM 2381 N N . TYR A 1 286 ? -27.816 -0.850 -14.110 1.00 27.62 286 TYR A N 1
ATOM 2382 C CA . TYR A 1 286 ? -28.013 -1.437 -12.801 1.00 27.62 286 TYR A CA 1
ATOM 2383 C C . TYR A 1 286 ? -27.626 -2.910 -12.909 1.00 27.62 286 TYR A C 1
ATOM 2385 O O . TYR A 1 286 ? -28.240 -3.640 -13.682 1.00 27.62 286 TYR A O 1
ATOM 2393 N N . PHE A 1 287 ? -26.636 -3.353 -12.137 1.00 28.19 287 PHE A N 1
ATOM 2394 C CA . PHE A 1 287 ? -26.385 -4.777 -11.929 1.00 28.19 287 PHE A CA 1
ATOM 2395 C C . PHE A 1 287 ? -26.644 -5.108 -10.461 1.00 28.19 287 PHE A C 1
ATOM 2397 O O . PHE A 1 287 ? -25.903 -4.693 -9.571 1.00 28.19 287 PHE A O 1
ATOM 2404 N N . SER A 1 288 ? -27.741 -5.832 -10.239 1.00 32.59 288 SER A N 1
ATOM 2405 C CA . SER A 1 288 ? -28.003 -6.599 -9.024 1.00 32.59 288 SER A CA 1
ATOM 2406 C C . SER A 1 288 ? -27.190 -7.888 -9.095 1.00 32.59 288 SER A C 1
ATOM 2408 O O . SER A 1 288 ? -27.188 -8.540 -10.139 1.00 32.59 288 SER A O 1
ATOM 2410 N N . ALA A 1 289 ? -26.526 -8.268 -8.007 1.00 31.62 289 ALA A N 1
ATOM 2411 C CA . ALA A 1 289 ? -25.967 -9.604 -7.849 1.00 31.62 289 ALA A CA 1
ATOM 2412 C C . ALA A 1 289 ? -26.463 -10.175 -6.519 1.00 31.62 289 ALA A C 1
ATOM 2414 O O . ALA A 1 289 ? -26.197 -9.605 -5.462 1.00 31.62 289 ALA A O 1
ATOM 2415 N N . ASP A 1 290 ? -27.227 -11.261 -6.629 1.00 30.92 290 ASP A N 1
ATOM 2416 C CA . ASP A 1 290 ? -27.710 -12.093 -5.532 1.00 30.92 290 ASP A CA 1
ATOM 2417 C C . ASP A 1 290 ? -26.547 -12.723 -4.753 1.00 30.92 290 ASP A C 1
ATOM 2419 O O . ASP A 1 290 ? -25.573 -13.212 -5.332 1.00 30.92 290 ASP A O 1
ATOM 2423 N N . ASP A 1 291 ? -26.696 -12.751 -3.429 1.00 33.84 291 ASP A N 1
ATOM 2424 C CA . ASP A 1 291 ? -25.840 -13.486 -2.502 1.00 33.84 291 ASP A CA 1
ATOM 2425 C C . ASP A 1 291 ? -26.156 -14.989 -2.574 1.00 33.84 291 ASP A C 1
ATOM 2427 O O . ASP A 1 291 ? -27.246 -15.420 -2.199 1.00 33.84 291 ASP A O 1
ATOM 2431 N N . ASN A 1 292 ? -25.177 -15.810 -2.965 1.00 31.83 292 ASN A N 1
ATOM 2432 C CA . ASN A 1 292 ? -25.180 -17.244 -2.675 1.00 31.83 292 ASN A CA 1
ATOM 2433 C C . ASN A 1 292 ? -24.042 -17.577 -1.702 1.00 31.83 292 ASN A C 1
ATOM 2435 O O . ASN A 1 292 ? -22.856 -17.443 -2.007 1.00 31.83 292 ASN A O 1
ATOM 2439 N N . LEU A 1 293 ? -24.436 -18.004 -0.499 1.00 45.84 293 LEU A N 1
ATOM 2440 C CA . LEU A 1 293 ? -23.562 -18.491 0.563 1.00 45.84 293 LEU A CA 1
ATOM 2441 C C . LEU A 1 293 ? -23.023 -19.884 0.208 1.00 45.84 293 LEU A C 1
ATOM 2443 O O . LEU A 1 293 ? -23.782 -20.844 0.292 1.00 45.84 293 LEU A O 1
ATOM 2447 N N . HIS A 1 294 ? -21.728 -19.989 -0.118 1.00 40.66 294 HIS A N 1
ATOM 2448 C CA . HIS A 1 294 ? -20.802 -20.985 0.466 1.00 40.66 294 HIS A CA 1
ATOM 2449 C C . HIS A 1 294 ? -19.366 -20.994 -0.101 1.00 40.66 294 HIS A C 1
ATOM 2451 O O . HIS A 1 294 ? -18.559 -21.802 0.356 1.00 40.66 294 HIS A O 1
ATOM 2457 N N . ASP A 1 295 ? -18.994 -20.088 -1.007 1.00 37.28 295 ASP A N 1
ATOM 2458 C CA . ASP A 1 295 ? -17.664 -20.101 -1.639 1.00 37.28 295 ASP A CA 1
ATOM 2459 C C . ASP A 1 295 ? -16.590 -19.241 -0.933 1.00 37.28 295 ASP A C 1
ATOM 2461 O O . ASP A 1 295 ? -16.920 -18.315 -0.178 1.00 37.28 295 ASP A O 1
ATOM 2465 N N . PRO A 1 296 ? -15.284 -19.523 -1.159 1.00 45.69 296 PRO A N 1
ATOM 2466 C CA . PRO A 1 296 ? -14.185 -18.674 -0.705 1.00 45.69 296 PRO A CA 1
ATOM 2467 C C . PRO A 1 296 ? -14.446 -17.213 -1.084 1.00 45.69 296 PRO A C 1
ATOM 2469 O O . PRO A 1 296 ? -14.734 -16.901 -2.235 1.00 45.69 296 PRO A O 1
ATOM 2472 N N . TYR A 1 297 ? -14.360 -16.329 -0.085 1.00 52.44 297 TYR A N 1
ATOM 2473 C CA . TYR A 1 297 ? -14.786 -14.929 -0.162 1.00 52.44 297 TYR A CA 1
ATOM 2474 C C . TYR A 1 297 ? -14.344 -14.236 -1.463 1.00 52.44 297 TYR A C 1
ATOM 2476 O O . TYR A 1 297 ? -13.171 -13.891 -1.647 1.00 52.44 297 TYR A O 1
ATOM 2484 N N . TYR A 1 298 ? -15.327 -14.009 -2.333 1.00 57.88 298 TYR A N 1
ATOM 2485 C CA . TYR A 1 298 ? -15.229 -13.266 -3.578 1.00 57.88 298 TYR A CA 1
ATOM 2486 C C . TYR A 1 298 ? -15.648 -11.815 -3.325 1.00 57.88 298 TYR A C 1
ATOM 2488 O O . TYR A 1 298 ? -16.745 -11.551 -2.840 1.00 57.88 298 TYR A O 1
ATOM 2496 N N . ASP A 1 299 ? -14.767 -10.862 -3.632 1.00 62.50 299 ASP A N 1
ATOM 2497 C CA . ASP A 1 299 ? -15.116 -9.439 -3.612 1.00 62.50 299 ASP A CA 1
ATOM 2498 C C . ASP A 1 299 ? -15.484 -9.010 -5.042 1.00 62.50 299 ASP A C 1
ATOM 2500 O O . ASP A 1 299 ? -14.569 -8.859 -5.864 1.00 62.50 299 ASP A O 1
ATOM 2504 N N . PRO A 1 300 ? -16.780 -8.806 -5.357 1.00 53.12 300 PRO A N 1
ATOM 2505 C CA . PRO A 1 300 ? -17.235 -8.449 -6.703 1.00 53.12 300 PRO A CA 1
ATOM 2506 C C . PRO A 1 300 ? -16.736 -7.070 -7.155 1.00 53.12 300 PRO A C 1
ATOM 2508 O O . PRO A 1 300 ? -16.660 -6.797 -8.350 1.00 53.12 300 PRO A O 1
ATOM 2511 N N . ASN A 1 301 ? -16.331 -6.204 -6.219 1.00 50.47 301 ASN A N 1
ATOM 2512 C CA . ASN A 1 301 ? -15.813 -4.865 -6.515 1.00 50.47 301 ASN A CA 1
ATOM 2513 C C . ASN A 1 301 ? -14.290 -4.844 -6.692 1.00 50.47 301 ASN A C 1
ATOM 2515 O O . ASN A 1 301 ? -13.702 -3.818 -7.043 1.00 50.47 301 ASN A O 1
ATOM 2519 N N . ASN A 1 302 ? -13.629 -5.975 -6.454 1.00 64.06 302 ASN A N 1
ATOM 2520 C CA . ASN A 1 302 ? -12.209 -6.146 -6.681 1.00 64.06 302 ASN A CA 1
ATOM 2521 C C . ASN A 1 302 ? -12.011 -7.181 -7.784 1.00 64.06 302 ASN A C 1
ATOM 2523 O O . ASN A 1 302 ? -12.002 -8.374 -7.516 1.00 64.06 302 ASN A O 1
ATOM 2527 N N . ARG A 1 303 ? -11.760 -6.744 -9.023 1.00 62.59 303 ARG A N 1
ATOM 2528 C CA . ARG A 1 303 ? -11.519 -7.665 -10.155 1.00 62.59 303 ARG A CA 1
ATOM 2529 C C . ARG A 1 303 ? -10.369 -8.665 -9.927 1.00 62.59 303 ARG A C 1
ATOM 2531 O O . ARG A 1 303 ? -10.224 -9.612 -10.689 1.00 62.59 303 ARG A O 1
ATOM 2538 N N . PHE A 1 304 ? -9.512 -8.420 -8.934 1.00 61.53 304 PHE A N 1
ATOM 2539 C CA . PHE A 1 304 ? -8.404 -9.299 -8.569 1.00 61.53 304 PHE A CA 1
ATOM 2540 C C . PHE A 1 304 ? -8.739 -10.283 -7.444 1.00 61.53 304 PHE A C 1
ATOM 2542 O O . PHE A 1 304 ? -7.895 -11.104 -7.101 1.00 61.53 304 PHE A O 1
ATOM 2549 N N . SER A 1 305 ? -9.942 -10.227 -6.869 1.00 61.12 305 SER A N 1
ATOM 2550 C CA . SER A 1 305 ? -10.402 -11.202 -5.874 1.00 61.12 305 SER A CA 1
ATOM 2551 C C . SER A 1 305 ? -10.410 -12.629 -6.434 1.00 61.12 305 SER A C 1
ATOM 2553 O O . SER A 1 305 ? -10.092 -13.565 -5.706 1.00 61.12 305 SER A O 1
ATOM 2555 N N . LEU A 1 306 ? -10.630 -12.767 -7.748 1.00 58.38 306 LEU A N 1
ATOM 2556 C CA . LEU A 1 306 ? -10.533 -14.017 -8.513 1.00 58.38 306 LEU A CA 1
ATOM 2557 C C . LEU A 1 306 ? -9.136 -14.655 -8.489 1.00 58.38 306 LEU A C 1
ATOM 2559 O O . LEU A 1 306 ? -9.011 -15.855 -8.700 1.00 58.38 306 LEU A O 1
ATOM 2563 N N . LEU A 1 307 ? -8.079 -13.879 -8.231 1.00 57.09 307 LEU A N 1
ATOM 2564 C CA . LEU A 1 307 ? -6.699 -14.378 -8.242 1.00 57.09 307 LEU A CA 1
ATOM 2565 C C . LEU A 1 307 ? -6.292 -15.071 -6.930 1.00 57.09 307 LEU A C 1
ATOM 2567 O O . LEU A 1 307 ? -5.169 -15.549 -6.830 1.00 57.09 307 LEU A O 1
ATOM 2571 N N . ASN A 1 308 ? -7.177 -15.122 -5.927 1.00 50.91 308 ASN A N 1
ATOM 2572 C CA . ASN A 1 308 ? -6.947 -15.853 -4.674 1.00 50.91 308 ASN A CA 1
ATOM 2573 C C . ASN A 1 308 ? -7.390 -17.330 -4.734 1.00 50.91 308 ASN A C 1
ATOM 2575 O O . ASN A 1 308 ? -7.286 -18.014 -3.720 1.00 50.91 308 ASN A O 1
ATOM 2579 N N . VAL A 1 309 ? -7.915 -17.805 -5.871 1.00 45.00 309 VAL A N 1
ATOM 2580 C CA . VAL A 1 309 ? -8.478 -19.164 -6.039 1.00 45.00 309 VAL A CA 1
ATOM 2581 C C . VAL A 1 309 ? -7.525 -20.090 -6.822 1.00 45.00 309 VAL A C 1
ATOM 2583 O O . VAL A 1 309 ? -7.958 -21.083 -7.393 1.00 45.00 309 VAL A O 1
ATOM 2586 N N . VAL A 1 310 ? -6.223 -19.782 -6.871 1.00 35.09 310 VAL A N 1
ATOM 2587 C CA . VAL A 1 310 ? -5.210 -20.646 -7.515 1.00 35.09 310 VAL A CA 1
ATOM 2588 C C . VAL A 1 310 ? -4.179 -21.116 -6.509 1.00 35.09 310 VAL A C 1
ATOM 2590 O O . VAL A 1 310 ? -3.621 -20.243 -5.803 1.00 35.09 310 VAL A O 1
#

Secondary structure (DSSP, 8-state):
----------EETTEEPPPTTGGGTS-HHHHHHHHHHHTT--TTSGGGGS-HHHHHHHHHHHHHHHHS-TTT--HHHHHHHHHHHHHHHHHHHH-----HHHHHHHHHHHHHHHHHHHHHS--------S-HHHHHHT--HHHHHHHHHHHHHTSSPPTHHHH-GGG--HHHHHHHHHHHHHHHHHHHHHHHTT-SSPPP-HHHH--HHHHHHHHHHHHT-S-HHHHHHHHSTT-HHHHHHHHHHHHHHGGGGHHHHS----------------------------------TTSS---TT-TTGGGG--